Protein AF-A0A7C4K7H0-F1 (afdb_monomer)

Sequence (300 aa):
MILIIDGPEKAGKSTIIAHLRELSQEIGLKVEVRAWGPVYPDDRIYTPKLQQDVEKDNPRVLTIWDRSWASEYVYGNLLGRDRRLSTDPWLGEWLHGRVTPNKVMILTDPEMLRMRRDDTDLPVDPVDEYNLYAEYADRFGWLKVKTEIGSPRTDALTVLTNLEWTVEPVGPPNYCGPTKAPVVFVGDRRSERDLPPGAWLPFTSRLTTLLGRELGDDAMKCGWTNAHEIPPQQLRNRKCIVSCGKNARMWVDHYVIDRDGVHINIPHPAWLYRFKNEKTAAALATAKLELERVRGRYLS

Solvent-accessible surface area (backbone atoms only — not comparable to full-atom values): 16407 Å² total; per-residue (Å²): 79,59,37,41,39,36,55,47,80,76,38,48,61,72,59,24,50,53,37,35,42,51,59,40,41,76,75,67,30,48,72,45,79,45,80,54,69,100,72,68,93,57,77,56,63,51,39,68,51,49,51,57,62,57,67,52,92,43,92,48,34,40,38,37,31,41,45,53,62,65,48,44,20,46,53,16,56,73,68,71,44,92,44,78,36,30,81,32,55,65,56,37,40,67,49,52,45,32,68,42,78,35,37,35,31,38,42,45,57,38,69,60,32,55,72,66,59,59,96,84,56,77,99,57,60,45,58,64,45,42,50,47,46,51,51,52,25,65,66,71,69,34,47,75,45,76,54,64,97,89,40,50,61,59,52,20,49,53,52,63,73,68,48,80,83,73,84,62,98,69,44,57,62,40,27,30,30,37,90,81,29,47,37,34,41,29,32,40,66,86,71,92,59,70,54,46,89,43,45,73,48,48,59,37,32,58,42,37,38,52,55,40,56,77,49,46,67,60,42,65,56,23,22,30,26,22,58,79,59,45,68,42,77,80,54,43,90,36,58,28,37,38,18,31,21,72,66,15,33,54,49,39,71,74,61,27,70,52,99,85,44,46,75,45,77,36,75,28,40,63,59,43,69,68,46,91,46,72,71,30,51,55,51,44,54,54,40,50,55,53,49,52,52,47,38,74,72,62,74,109

Secondary structure (DSSP, 8-state):
-EEEEE--TTSSHHHHHHHHHHHHHHTT-EEEEEE--TT-S-GGGHHHHHHHHHS---TTEEEEEES-HHHHHHHHHHTT---TTTS-HHHHHHHTGGG-S-EEEEEE-HHHHHHH--TTS-SS-HHHHHHHHHHHHHHHT-EEEEE-TT-HHHHHHHHHHHS-----S--TTTEES-TT-SEEEEESS--SSSPPTT--STT-SHHHHHHHHHHGGGGGGSEEEETTTS-GGGGTT-SEEEEESHHHHHHHHHHT--TTSEEEEE--HHHHHH--SHHHHHHHHHHHHHHHHHIIIII-

Foldseek 3Di:
DEAEEEADDPLCRVVLLVLLCVVLVVVPADEAEAEDDLVPPALLVQQVVLVVVLPPPDLRYYYYYYDHLLSPLQCCCQVVNDYPCVVPVVVRCVLHVQQFPRYEYRAEDQVSVVVRDDPVDDPGRSVSRRVSSVVSCVLQVHHYQYDDPPQSNVSSVVSVVPGDSDPDPDGPQAKTADLQQLEEEEEADDDPPQADRSHRHALRHPQSVVVCVLLPSLSNSYMGHYLVRDQLDSQAPRQEYEYEADNSVVSCVPRHDDPRHHYHYAHHSCVLPVDDDPVSVVSVVVVSVVSVVCCVPRRD

pLDDT: mean 91.0, std 7.81, range [57.34, 98.0]

Structure (mmCIF, N/CA/C/O backbone):
data_AF-A0A7C4K7H0-F1
#
_entry.id   AF-A0A7C4K7H0-F1
#
loop_
_atom_site.group_PDB
_atom_site.id
_atom_site.type_symbol
_atom_site.label_atom_id
_atom_site.label_alt_id
_atom_site.label_comp_id
_atom_site.label_asym_id
_atom_site.label_entity_id
_atom_site.label_seq_id
_atom_site.pdbx_PDB_ins_code
_atom_site.Cartn_x
_atom_site.Cartn_y
_atom_site.Cartn_z
_atom_site.occupancy
_atom_site.B_iso_or_equiv
_atom_site.auth_seq_id
_atom_site.auth_comp_id
_atom_site.auth_asym_id
_atom_site.auth_atom_id
_atom_site.pdbx_PDB_model_num
ATOM 1 N N . MET A 1 1 ? 5.299 -3.607 14.772 1.00 89.19 1 MET A N 1
ATOM 2 C CA . MET A 1 1 ? 4.152 -3.757 13.844 1.00 89.19 1 MET A CA 1
ATOM 3 C C . MET A 1 1 ? 3.413 -2.430 13.724 1.00 89.19 1 MET A C 1
ATOM 5 O O . MET A 1 1 ? 3.288 -1.735 14.727 1.00 89.19 1 MET A O 1
ATOM 9 N N . ILE A 1 2 ? 2.926 -2.083 12.529 1.00 93.44 2 ILE A N 1
ATOM 10 C CA . ILE A 1 2 ? 2.095 -0.893 12.286 1.00 93.44 2 ILE A CA 1
ATOM 11 C C . ILE A 1 2 ? 0.705 -1.354 11.840 1.00 93.44 2 ILE A C 1
ATOM 13 O O . ILE A 1 2 ? 0.613 -2.172 10.927 1.00 93.44 2 ILE A O 1
ATOM 17 N N . LEU A 1 3 ? -0.343 -0.828 12.470 1.00 95.44 3 LEU A N 1
ATOM 18 C CA . LEU A 1 3 ? -1.749 -1.029 12.117 1.00 95.44 3 LEU A CA 1
ATOM 19 C C . LEU A 1 3 ? -2.369 0.331 11.798 1.00 95.44 3 LEU A C 1
ATOM 21 O O . LEU A 1 3 ? -2.303 1.240 12.624 1.00 95.44 3 LEU A O 1
ATOM 25 N N . ILE A 1 4 ? -2.976 0.471 10.624 1.00 96.06 4 ILE A N 1
ATOM 26 C CA . ILE A 1 4 ? -3.704 1.683 10.240 1.00 96.06 4 ILE A CA 1
ATOM 27 C C . ILE A 1 4 ? -5.199 1.446 10.426 1.00 96.06 4 ILE A C 1
ATOM 29 O O . ILE A 1 4 ? -5.725 0.450 9.934 1.00 96.06 4 ILE A O 1
ATOM 33 N N . ILE A 1 5 ? -5.874 2.355 11.127 1.00 96.62 5 ILE A N 1
ATOM 34 C CA . ILE A 1 5 ? -7.319 2.332 11.338 1.00 96.62 5 ILE A CA 1
ATOM 35 C C . ILE A 1 5 ? -7.897 3.657 10.853 1.00 96.62 5 ILE A C 1
ATOM 37 O O . ILE A 1 5 ? -7.545 4.730 11.347 1.00 96.62 5 ILE A O 1
ATOM 41 N N . ASP A 1 6 ? -8.811 3.573 9.895 1.00 96.06 6 ASP A N 1
ATOM 42 C CA . ASP A 1 6 ? -9.517 4.728 9.349 1.00 96.06 6 ASP A CA 1
ATOM 43 C C . ASP A 1 6 ? -11.024 4.455 9.249 1.00 96.06 6 ASP A C 1
ATOM 45 O O . ASP A 1 6 ? -11.488 3.357 9.568 1.00 96.06 6 ASP A O 1
ATOM 49 N N . GLY A 1 7 ? -11.804 5.473 8.893 1.00 95.44 7 GLY A N 1
ATOM 50 C CA . GLY A 1 7 ? -13.254 5.364 8.718 1.00 95.44 7 GLY A CA 1
ATOM 51 C C . GLY A 1 7 ? -14.013 6.626 9.126 1.00 95.44 7 GLY A C 1
ATOM 52 O O . GLY A 1 7 ? -13.390 7.580 9.612 1.00 95.44 7 GLY A O 1
ATOM 53 N N . PRO A 1 8 ? -15.353 6.623 9.012 1.00 94.50 8 PRO A N 1
ATOM 54 C CA . PRO A 1 8 ? -16.183 7.786 9.299 1.00 94.50 8 PRO A CA 1
ATOM 55 C C . PRO A 1 8 ? -16.002 8.357 10.712 1.00 94.50 8 PRO A C 1
ATOM 57 O O . PRO A 1 8 ? -15.639 7.656 11.673 1.00 94.50 8 PRO A O 1
ATOM 60 N N . GLU A 1 9 ? -16.247 9.652 10.865 1.00 91.38 9 GLU A N 1
ATOM 61 C CA . GLU A 1 9 ? -16.398 10.300 12.164 1.00 91.38 9 GLU A CA 1
ATOM 62 C C . GLU A 1 9 ? -17.511 9.612 12.975 1.00 91.38 9 GLU A C 1
ATOM 64 O O . GLU A 1 9 ? -18.510 9.163 12.429 1.00 91.38 9 GLU A O 1
ATOM 69 N N . LYS A 1 10 ? -17.311 9.437 14.289 1.00 91.06 10 LYS A N 1
ATOM 70 C CA . LYS A 1 10 ? -18.226 8.698 15.194 1.00 91.06 10 LYS A CA 1
ATOM 71 C C . LYS A 1 10 ? -18.475 7.212 14.859 1.00 91.06 10 LYS A C 1
ATOM 73 O O . LYS A 1 10 ? -19.305 6.573 15.514 1.00 91.06 10 LYS A O 1
ATOM 78 N N . ALA A 1 11 ? -17.670 6.603 13.984 1.00 91.50 11 ALA A N 1
ATOM 79 C CA . ALA A 1 11 ? -17.726 5.162 13.698 1.00 91.50 11 ALA A CA 1
ATOM 80 C C . ALA A 1 11 ? -17.257 4.242 14.855 1.00 91.50 11 ALA A C 1
ATOM 82 O O . ALA A 1 11 ? -17.123 3.037 14.693 1.00 91.50 11 ALA A O 1
ATOM 83 N N . GLY A 1 12 ? -16.949 4.783 16.041 1.00 90.69 12 GLY A N 1
ATOM 84 C CA . GLY A 1 12 ? -16.495 3.987 17.192 1.00 90.69 12 GLY A CA 1
ATOM 85 C C . GLY A 1 12 ? -15.010 3.591 17.174 1.00 90.69 12 GLY A C 1
ATOM 86 O O . GLY A 1 12 ? -14.587 2.805 18.021 1.00 90.69 12 GLY A O 1
ATOM 87 N N . LYS A 1 13 ? -14.198 4.167 16.271 1.00 92.75 13 LYS A N 1
ATOM 88 C CA . LYS A 1 13 ? -12.748 3.899 16.150 1.00 92.75 13 LYS A CA 1
ATOM 89 C C . LYS A 1 13 ? -12.014 3.951 17.491 1.00 92.75 13 LYS A C 1
ATOM 91 O O . LYS A 1 13 ? -11.334 2.997 17.850 1.00 92.75 13 LYS A O 1
ATOM 96 N N . SER A 1 14 ? -12.191 5.021 18.268 1.00 92.88 14 SER A N 1
ATOM 97 C CA . SER A 1 14 ? -11.497 5.193 19.552 1.00 92.88 14 SER A CA 1
ATOM 98 C C . SER A 1 14 ? -11.860 4.106 20.574 1.00 92.88 14 SER A C 1
ATOM 100 O O . SER A 1 14 ? -10.994 3.665 21.327 1.00 92.88 14 SER A O 1
ATOM 102 N N . THR A 1 15 ? -13.107 3.622 20.569 1.00 93.81 15 THR A N 1
ATOM 103 C CA . THR A 1 15 ? -13.554 2.511 21.424 1.00 93.81 15 THR A CA 1
ATOM 104 C C . THR A 1 15 ? -12.909 1.192 21.001 1.00 93.81 15 THR A C 1
ATOM 106 O O . THR A 1 15 ? -12.405 0.453 21.844 1.00 93.81 15 THR A O 1
ATOM 109 N N . ILE A 1 16 ? -12.851 0.917 19.695 1.00 94.38 16 ILE A N 1
ATOM 110 C CA . ILE A 1 16 ? -12.175 -0.273 19.159 1.00 94.38 16 ILE A CA 1
ATOM 111 C C . ILE A 1 16 ? -10.679 -0.225 19.473 1.00 94.38 16 ILE A C 1
ATOM 113 O O . ILE A 1 16 ? -10.121 -1.219 19.923 1.00 94.38 16 ILE A O 1
ATOM 117 N N . ILE A 1 17 ? -10.031 0.931 19.309 1.00 95.62 17 ILE A N 1
ATOM 118 C CA . ILE A 1 17 ? -8.613 1.129 19.641 1.00 95.62 17 ILE A CA 1
ATOM 119 C C . ILE A 1 17 ? -8.354 0.881 21.131 1.00 95.62 17 ILE A C 1
ATOM 121 O O . ILE A 1 17 ? -7.345 0.267 21.481 1.00 95.62 17 ILE A O 1
ATOM 125 N N . ALA A 1 18 ? -9.256 1.319 22.016 1.00 95.88 18 ALA A N 1
ATOM 126 C CA . ALA A 1 18 ? -9.135 1.066 23.448 1.00 95.88 18 ALA A CA 1
ATOM 127 C C . ALA A 1 18 ? -9.154 -0.439 23.764 1.00 95.88 18 ALA A C 1
ATOM 129 O O . ALA A 1 18 ? -8.258 -0.914 24.463 1.00 95.88 18 ALA A O 1
ATOM 130 N N . HIS A 1 19 ? -10.092 -1.195 23.185 1.00 96.00 19 HIS A N 1
ATOM 131 C CA . HIS A 1 19 ? -10.140 -2.650 23.357 1.00 96.00 19 HIS A CA 1
ATOM 132 C C . HIS A 1 19 ? -8.992 -3.380 22.658 1.00 96.00 19 HIS A C 1
ATOM 134 O O . HIS A 1 19 ? -8.455 -4.335 23.209 1.00 96.00 19 HIS A O 1
ATOM 140 N N . LEU A 1 20 ? -8.562 -2.924 21.478 1.00 95.56 20 LEU A N 1
ATOM 141 C CA . LEU A 1 20 ? -7.375 -3.452 20.804 1.00 95.56 20 LEU A CA 1
ATOM 142 C C . LEU A 1 20 ? -6.138 -3.304 21.680 1.00 95.56 20 LEU A C 1
ATOM 144 O O . LEU A 1 20 ? -5.330 -4.227 21.756 1.00 95.56 20 LEU A O 1
ATOM 148 N N . ARG A 1 21 ? -5.998 -2.162 22.358 1.00 96.25 21 ARG A N 1
ATOM 149 C CA . ARG A 1 21 ? -4.913 -1.926 23.307 1.00 96.25 21 ARG A CA 1
ATOM 150 C C . ARG A 1 21 ? -4.961 -2.910 24.471 1.00 96.25 21 ARG A C 1
ATOM 152 O O . ARG A 1 21 ? -3.929 -3.504 24.760 1.00 96.25 21 ARG A O 1
ATOM 159 N N . GLU A 1 22 ? -6.123 -3.098 25.092 1.00 96.12 22 GLU A N 1
ATOM 160 C CA . GLU A 1 22 ? -6.314 -4.065 26.185 1.00 96.12 22 GLU A CA 1
ATOM 161 C C . GLU A 1 22 ? -5.949 -5.488 25.736 1.00 96.12 22 GLU A C 1
ATOM 163 O O . GLU A 1 22 ? -5.039 -6.097 26.292 1.00 96.12 22 GLU A O 1
ATOM 168 N N . LEU A 1 23 ? -6.580 -5.975 24.663 1.00 95.56 23 LEU A N 1
ATOM 169 C CA . LEU A 1 23 ? -6.359 -7.320 24.120 1.00 95.56 23 LEU A CA 1
ATOM 170 C C . LEU A 1 23 ? -4.899 -7.552 23.701 1.00 95.56 23 LEU A C 1
ATOM 172 O O . LEU A 1 23 ? -4.342 -8.624 23.918 1.00 95.56 23 LEU A O 1
ATOM 176 N N . SER A 1 24 ? -4.249 -6.541 23.121 1.00 95.00 24 SER A N 1
ATOM 177 C CA . SER A 1 24 ? -2.836 -6.627 22.730 1.00 95.00 24 SER A CA 1
ATOM 178 C C . SER A 1 24 ? -1.904 -6.673 23.946 1.00 95.00 24 SER A C 1
ATOM 180 O O . SER A 1 24 ? -0.891 -7.371 23.927 1.00 95.00 24 SER A O 1
ATOM 182 N N . GLN A 1 25 ? -2.231 -5.946 25.015 1.00 95.00 25 GLN A N 1
ATOM 183 C CA . GLN A 1 25 ? -1.471 -5.978 26.266 1.00 95.00 25 GLN A CA 1
ATOM 184 C C . GLN A 1 25 ? -1.625 -7.318 26.993 1.00 95.00 25 GLN A C 1
ATOM 186 O O . GLN A 1 25 ? -0.640 -7.811 27.541 1.00 95.00 25 GLN A O 1
ATOM 191 N N . GLU A 1 26 ? -2.809 -7.941 26.939 1.00 94.94 26 GLU A N 1
ATOM 192 C CA . GLU A 1 26 ? -3.058 -9.292 27.472 1.00 94.94 26 GLU A CA 1
ATOM 193 C C . GLU A 1 26 ? -2.112 -10.339 26.843 1.00 94.94 26 GLU A C 1
ATOM 195 O O . GLU A 1 26 ? -1.651 -11.247 27.534 1.00 94.94 26 GLU A O 1
ATOM 200 N N . ILE A 1 27 ? -1.742 -10.177 25.565 1.00 92.44 27 ILE A N 1
ATOM 201 C CA . ILE A 1 27 ? -0.770 -11.043 24.864 1.00 92.44 27 ILE A CA 1
ATOM 202 C C . ILE A 1 27 ? 0.681 -10.524 24.920 1.00 92.44 27 ILE A C 1
ATOM 204 O O . ILE A 1 27 ? 1.556 -11.021 24.209 1.00 92.44 27 ILE A O 1
ATOM 208 N N . GLY A 1 28 ? 0.965 -9.535 25.773 1.00 93.06 28 GLY A N 1
ATOM 209 C CA . GLY A 1 28 ? 2.322 -9.058 26.057 1.00 93.06 28 GLY A CA 1
ATOM 210 C C . GLY A 1 28 ? 2.882 -8.021 25.078 1.00 93.06 28 GLY A C 1
ATOM 211 O O . GLY A 1 28 ? 4.104 -7.840 25.024 1.00 93.06 28 GLY A O 1
ATOM 212 N N . LEU A 1 29 ? 2.031 -7.335 24.310 1.00 93.56 29 LEU A N 1
ATOM 213 C CA . LEU A 1 29 ? 2.448 -6.245 23.424 1.00 93.56 29 LEU A CA 1
ATOM 214 C C . LEU A 1 29 ? 2.366 -4.884 24.119 1.00 93.56 29 LEU A C 1
ATOM 216 O O . LEU A 1 29 ? 1.417 -4.566 24.836 1.00 93.56 29 LEU A O 1
ATOM 220 N N . LYS A 1 30 ? 3.337 -4.021 23.824 1.00 94.44 30 LYS A N 1
ATOM 221 C CA . LYS A 1 30 ? 3.236 -2.583 24.068 1.00 94.44 30 LYS A CA 1
ATOM 222 C C . LYS A 1 30 ? 2.456 -1.955 22.915 1.00 94.44 30 LYS A C 1
ATOM 224 O O . LYS A 1 30 ? 2.813 -2.150 21.755 1.00 94.44 30 LYS A O 1
ATOM 229 N N . VAL A 1 31 ? 1.437 -1.161 23.227 1.00 95.00 31 VAL A N 1
ATOM 230 C CA . VAL A 1 31 ? 0.643 -0.451 22.216 1.00 95.00 31 VAL A CA 1
ATOM 231 C C . VAL A 1 31 ? 0.916 1.041 22.279 1.00 95.00 31 VAL A C 1
ATOM 233 O O . VAL A 1 31 ? 0.859 1.649 23.347 1.00 95.00 31 VAL A O 1
ATOM 236 N N . GLU A 1 32 ? 1.196 1.631 21.124 1.00 95.44 32 GLU A N 1
ATOM 237 C CA . GLU A 1 32 ? 1.363 3.069 20.946 1.00 95.44 32 GLU A CA 1
ATOM 238 C C . GLU A 1 32 ? 0.329 3.566 19.941 1.00 95.44 32 GLU A C 1
ATOM 240 O O . GLU A 1 32 ? 0.162 2.967 18.884 1.00 95.44 32 GLU A O 1
ATOM 245 N N . VAL A 1 33 ? -0.370 4.655 20.258 1.00 94.44 33 VAL A N 1
ATOM 246 C CA . VAL A 1 33 ? -1.406 5.214 19.381 1.00 94.44 33 VAL A CA 1
ATOM 247 C C . VAL A 1 33 ? -0.928 6.552 18.828 1.00 94.44 33 VAL A C 1
ATOM 249 O O . VAL A 1 33 ? -0.523 7.441 19.580 1.00 94.44 33 VAL A O 1
ATOM 252 N N . ARG A 1 34 ? -0.967 6.692 17.504 1.00 91.25 34 ARG A N 1
ATOM 253 C CA . ARG A 1 34 ? -0.791 7.948 16.774 1.00 91.25 34 ARG A CA 1
ATOM 254 C C . ARG A 1 34 ? -2.177 8.443 16.385 1.00 91.25 34 ARG A C 1
ATOM 256 O O . ARG A 1 34 ? -2.843 7.782 15.603 1.00 91.25 34 ARG A O 1
ATOM 263 N N . ALA A 1 35 ? -2.601 9.577 16.928 1.00 85.12 35 ALA A N 1
ATOM 264 C CA . ALA A 1 35 ? -3.856 10.213 16.542 1.00 85.12 35 ALA A CA 1
ATOM 265 C C . ALA A 1 35 ? -3.559 11.434 15.672 1.00 85.12 35 ALA A C 1
ATOM 267 O O . ALA A 1 35 ? -2.794 12.313 16.079 1.00 85.12 35 ALA A O 1
ATOM 268 N N . TRP A 1 36 ? -4.166 11.490 14.489 1.00 76.75 36 TRP A N 1
ATOM 269 C CA . TRP A 1 36 ? -4.039 12.619 13.572 1.00 76.75 36 TRP A CA 1
ATOM 270 C C . TRP A 1 36 ? -5.368 13.356 13.444 1.00 76.75 36 TRP A C 1
ATOM 272 O O . TRP A 1 36 ? -6.417 12.745 13.287 1.00 76.75 36 TRP A O 1
ATOM 282 N N . GLY A 1 37 ? -5.347 14.688 13.503 1.00 66.31 37 GLY A N 1
ATOM 283 C CA . GLY A 1 37 ? -6.544 15.488 13.237 1.00 66.31 37 GLY A CA 1
ATOM 284 C C . GLY A 1 37 ? -6.890 15.516 11.739 1.00 66.31 37 GLY A C 1
ATOM 285 O O . GLY A 1 37 ? -5.984 15.450 10.908 1.00 66.31 37 GLY A O 1
ATOM 286 N N . PRO A 1 38 ? -8.168 15.719 11.363 1.00 57.56 38 PRO A N 1
ATOM 287 C CA . PRO A 1 38 ? -8.606 15.740 9.961 1.00 57.56 38 PRO A CA 1
ATOM 288 C C . PRO A 1 38 ? -8.183 17.019 9.215 1.00 57.56 38 PRO A C 1
ATOM 290 O O . PRO A 1 38 ? -8.479 17.187 8.035 1.00 57.56 38 PRO A O 1
ATOM 293 N N . VAL A 1 39 ? -7.548 17.970 9.909 1.00 57.84 39 VAL A N 1
ATOM 294 C CA . VAL A 1 39 ? -7.218 19.312 9.401 1.00 57.84 39 VAL A CA 1
ATOM 295 C C . VAL A 1 39 ? -5.717 19.476 9.151 1.00 57.84 39 VAL A C 1
ATOM 297 O O . VAL A 1 39 ? -5.295 20.524 8.671 1.00 57.84 39 VAL A O 1
ATOM 300 N N . TYR A 1 40 ? -4.888 18.454 9.393 1.00 59.38 40 TYR A N 1
ATOM 301 C CA . TYR A 1 40 ? -3.435 18.619 9.265 1.00 59.38 40 TYR A CA 1
ATOM 302 C C . TYR A 1 40 ? -3.042 19.034 7.835 1.00 59.38 40 TYR A C 1
ATOM 304 O O . TYR A 1 40 ? -3.582 18.461 6.895 1.00 59.38 40 TYR A O 1
ATOM 312 N N . PRO A 1 41 ? -2.204 20.065 7.634 1.00 57.34 41 PRO A N 1
ATOM 313 C CA . PRO A 1 41 ? -2.140 20.765 6.348 1.00 57.34 41 PRO A CA 1
ATOM 314 C C . PRO A 1 41 ? -1.355 20.057 5.230 1.00 57.34 41 PRO A C 1
ATOM 316 O O . PRO A 1 41 ? -1.376 20.554 4.108 1.00 57.34 41 PRO A O 1
ATOM 319 N N . ASP A 1 42 ? -0.663 18.942 5.493 1.00 74.06 42 ASP A N 1
ATOM 320 C CA . ASP A 1 42 ? 0.267 18.348 4.522 1.00 74.06 42 ASP A CA 1
ATOM 321 C C . ASP A 1 42 ? 0.528 16.855 4.785 1.00 74.06 42 ASP A C 1
ATOM 323 O O . ASP A 1 42 ? 0.940 16.478 5.884 1.00 74.06 42 ASP A O 1
ATOM 327 N N . ASP A 1 43 ? 0.383 16.022 3.754 1.00 81.19 43 ASP A N 1
ATOM 328 C CA . ASP A 1 43 ? 0.603 14.575 3.815 1.00 81.19 43 ASP A CA 1
ATOM 329 C C . ASP A 1 43 ? 2.078 14.194 4.057 1.00 81.19 43 ASP A C 1
ATOM 331 O O . ASP A 1 43 ? 2.415 13.099 4.519 1.00 81.19 43 ASP A O 1
ATOM 335 N N . ARG A 1 44 ? 3.000 15.142 3.844 1.00 84.25 44 ARG A N 1
ATOM 336 C CA . ARG A 1 44 ? 4.439 14.970 4.107 1.00 84.25 44 ARG A CA 1
ATOM 337 C C . ARG A 1 44 ? 4.760 14.649 5.566 1.00 84.25 44 ARG A C 1
ATOM 339 O O . ARG A 1 44 ? 5.819 14.078 5.827 1.00 84.25 44 ARG A O 1
ATOM 346 N N . ILE A 1 45 ? 3.870 14.959 6.510 1.00 86.56 45 ILE A N 1
ATOM 347 C CA . ILE A 1 45 ? 4.055 14.632 7.934 1.00 86.56 45 ILE A CA 1
ATOM 348 C C . ILE A 1 45 ? 4.085 13.123 8.196 1.00 86.56 45 ILE A C 1
ATOM 350 O O . ILE A 1 45 ? 4.683 12.682 9.181 1.00 86.56 45 ILE A O 1
ATOM 354 N N . TYR A 1 46 ? 3.450 12.326 7.329 1.00 90.06 46 TYR A N 1
ATOM 355 C CA . TYR A 1 46 ? 3.324 10.889 7.534 1.00 90.06 46 TYR A CA 1
ATOM 356 C C . TYR A 1 46 ? 4.670 10.191 7.408 1.00 90.06 46 TYR A C 1
ATOM 358 O O . TYR A 1 46 ? 4.974 9.292 8.185 1.00 90.06 46 TYR A O 1
ATOM 366 N N . THR A 1 47 ? 5.515 10.638 6.478 1.00 91.69 47 THR A N 1
ATOM 367 C CA . THR A 1 47 ? 6.775 9.952 6.164 1.00 91.69 47 THR A CA 1
ATOM 368 C C . THR A 1 47 ? 7.758 9.924 7.336 1.00 91.69 47 THR A C 1
ATOM 370 O O . THR A 1 47 ? 8.136 8.821 7.726 1.00 91.69 47 THR A O 1
ATOM 373 N N . PRO A 1 48 ? 8.122 11.055 7.976 1.00 91.88 48 PRO A N 1
ATOM 374 C CA . PRO A 1 48 ? 9.026 11.023 9.127 1.00 91.88 48 PRO A CA 1
ATOM 375 C C . PRO A 1 48 ? 8.496 10.169 10.283 1.00 91.88 48 PRO A C 1
ATOM 377 O O . PRO A 1 48 ? 9.262 9.555 11.019 1.00 91.88 48 PRO A O 1
ATOM 380 N N . LYS A 1 49 ? 7.173 10.120 10.457 1.00 92.31 49 LYS A N 1
ATOM 381 C CA . LYS A 1 49 ? 6.531 9.365 11.536 1.00 92.31 49 LYS A CA 1
ATOM 382 C C . LYS A 1 49 ? 6.478 7.873 11.243 1.00 92.31 49 LYS A C 1
ATOM 384 O O . LYS A 1 49 ? 6.776 7.083 12.130 1.00 92.31 49 LYS A O 1
ATOM 389 N N . LEU A 1 50 ? 6.184 7.495 10.002 1.00 92.69 50 LEU A N 1
ATOM 390 C CA . LEU A 1 50 ? 6.274 6.110 9.552 1.00 92.69 50 LEU A CA 1
ATOM 391 C C . LEU A 1 50 ? 7.710 5.594 9.625 1.00 92.69 50 LEU A C 1
ATOM 393 O O . LEU A 1 50 ? 7.907 4.479 10.086 1.00 92.69 50 LEU A O 1
ATOM 397 N N . GLN A 1 51 ? 8.703 6.403 9.246 1.00 93.38 51 GLN A N 1
ATOM 398 C CA . GLN A 1 51 ? 10.119 6.057 9.411 1.00 93.38 51 GLN A CA 1
ATOM 399 C C . GLN A 1 51 ? 10.450 5.776 10.878 1.00 93.38 51 GLN A C 1
ATOM 401 O O . GLN A 1 51 ? 10.929 4.691 11.188 1.00 93.38 51 GLN A O 1
ATOM 406 N N . GLN A 1 52 ? 10.077 6.685 11.788 1.00 93.06 52 GLN A N 1
ATOM 407 C CA . GLN A 1 52 ? 10.248 6.480 13.231 1.00 93.06 52 GLN A CA 1
ATOM 408 C C . GLN A 1 52 ? 9.564 5.203 13.726 1.00 93.06 52 GLN A C 1
ATOM 410 O O . GLN A 1 52 ? 10.111 4.506 14.570 1.00 93.06 52 GLN A O 1
ATOM 415 N N . ASP A 1 53 ? 8.356 4.907 13.246 1.00 92.62 53 ASP A N 1
ATOM 416 C CA . ASP A 1 53 ? 7.597 3.738 13.687 1.00 92.62 53 ASP A CA 1
ATOM 417 C C . ASP A 1 53 ? 8.128 2.422 13.086 1.00 92.62 53 ASP A C 1
ATOM 419 O O . ASP A 1 53 ? 8.013 1.381 13.731 1.00 92.62 53 ASP A O 1
ATOM 423 N N . VAL A 1 54 ? 8.740 2.466 11.898 1.00 90.88 54 VAL A N 1
ATOM 424 C CA . VAL A 1 54 ? 9.424 1.332 11.253 1.00 90.88 54 VAL A CA 1
ATOM 425 C C . VAL A 1 54 ? 10.787 1.052 11.883 1.00 90.88 54 VAL A C 1
ATOM 427 O O . VAL A 1 54 ? 11.140 -0.107 12.065 1.00 90.88 54 VAL A O 1
ATOM 430 N N . GLU A 1 55 ? 11.531 2.089 12.263 1.00 88.81 55 GLU A N 1
ATOM 431 C CA . GLU A 1 55 ? 12.848 1.977 12.910 1.00 88.81 55 GLU A CA 1
ATOM 432 C C . GLU A 1 55 ? 12.779 1.459 14.353 1.00 88.81 55 GLU A C 1
ATOM 434 O O . GLU A 1 55 ? 13.809 1.129 14.944 1.00 88.81 55 GLU A O 1
ATOM 439 N N . LYS A 1 56 ? 11.579 1.361 14.940 1.00 84.69 56 LYS A N 1
ATOM 440 C CA . LYS A 1 56 ? 11.380 0.704 16.236 1.00 84.69 56 LYS A CA 1
ATOM 441 C C . LYS A 1 56 ? 11.690 -0.784 16.096 1.00 84.69 56 LYS A C 1
ATOM 443 O O . LYS A 1 56 ? 10.807 -1.586 15.797 1.00 84.69 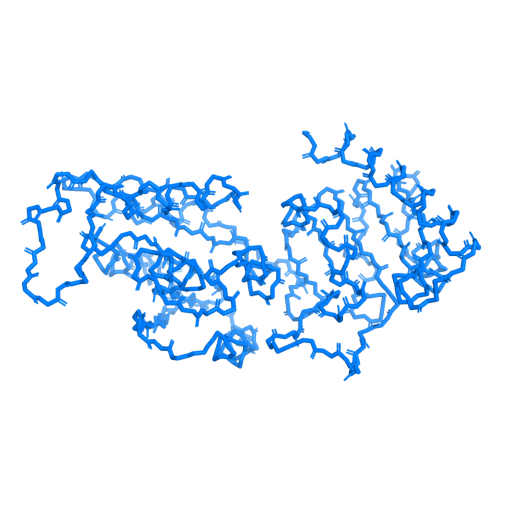56 LYS A O 1
ATOM 448 N N . ASP A 1 57 ? 12.935 -1.145 16.379 1.00 66.69 57 ASP A N 1
ATOM 449 C CA . ASP A 1 57 ? 13.428 -2.521 16.449 1.00 66.69 57 ASP A CA 1
ATOM 450 C C . ASP A 1 57 ? 12.868 -3.246 17.687 1.00 66.69 57 ASP A C 1
ATOM 452 O O . ASP A 1 57 ? 13.559 -3.536 18.663 1.00 66.69 57 ASP A O 1
ATOM 456 N N . ASN A 1 58 ? 11.548 -3.440 17.716 1.00 78.94 58 ASN A N 1
ATOM 457 C CA . ASN A 1 58 ? 10.880 -4.166 18.781 1.00 78.94 58 ASN A CA 1
ATOM 458 C C . ASN A 1 58 ? 9.651 -4.926 18.253 1.00 78.94 58 ASN A C 1
ATOM 460 O O . ASN A 1 58 ? 8.591 -4.323 18.031 1.00 78.94 58 ASN A O 1
ATOM 464 N N . PRO A 1 59 ? 9.736 -6.264 18.121 1.00 78.56 59 PRO A N 1
ATOM 465 C CA . PRO A 1 59 ? 8.626 -7.082 17.636 1.00 78.56 59 PRO A CA 1
ATOM 466 C C . PRO A 1 59 ? 7.422 -7.090 18.592 1.00 78.56 59 PRO A C 1
ATOM 468 O O . PRO A 1 59 ? 6.334 -7.495 18.193 1.00 78.56 59 PRO A O 1
ATOM 471 N N . ARG A 1 60 ? 7.580 -6.612 19.835 1.00 87.19 60 ARG A N 1
ATOM 472 C CA . ARG A 1 60 ? 6.504 -6.503 20.831 1.00 87.19 60 ARG A CA 1
ATOM 473 C C . ARG A 1 60 ? 5.824 -5.135 20.863 1.00 87.19 60 ARG A C 1
ATOM 475 O O . ARG A 1 60 ? 5.081 -4.863 21.802 1.00 87.19 60 ARG A O 1
ATOM 482 N N . VAL A 1 61 ? 6.068 -4.262 19.884 1.00 92.25 61 VAL A N 1
ATOM 483 C CA . VAL A 1 61 ? 5.379 -2.966 19.779 1.00 92.25 61 VAL A CA 1
ATOM 484 C C . VAL A 1 61 ? 4.363 -2.988 18.639 1.00 92.25 61 VAL A C 1
ATOM 486 O O . VAL A 1 61 ? 4.719 -3.188 17.47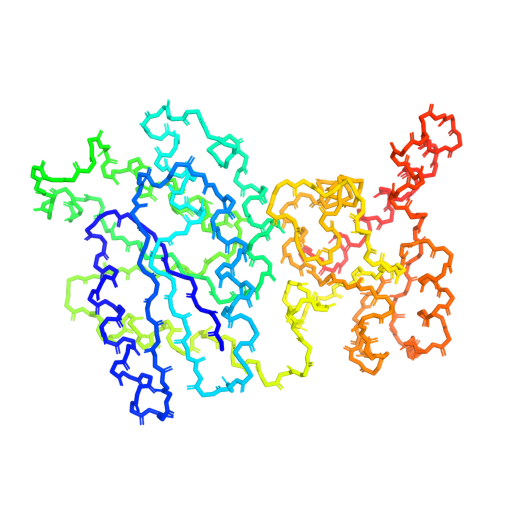4 1.00 92.25 61 VAL A O 1
ATOM 489 N N . LEU A 1 62 ? 3.101 -2.721 18.969 1.00 93.62 62 LEU A N 1
ATOM 490 C CA . LEU A 1 62 ? 2.030 -2.426 18.021 1.00 93.62 62 LEU A CA 1
ATOM 491 C C . LEU A 1 62 ? 1.804 -0.911 17.985 1.00 93.62 62 LEU A C 1
ATOM 493 O O . LEU A 1 62 ? 1.349 -0.324 18.965 1.00 93.62 62 LEU A O 1
ATOM 497 N N . THR A 1 63 ? 2.120 -0.271 16.860 1.00 95.31 63 THR A N 1
ATOM 498 C CA . THR A 1 63 ? 1.799 1.143 16.641 1.00 95.31 63 THR A CA 1
ATOM 499 C C . THR A 1 63 ? 0.504 1.248 15.843 1.00 95.31 63 THR A C 1
ATOM 501 O O . THR A 1 63 ? 0.460 0.822 14.691 1.00 95.31 63 THR A O 1
ATOM 504 N N . ILE A 1 64 ? -0.541 1.807 16.447 1.00 95.94 64 ILE A N 1
ATOM 505 C CA . ILE A 1 64 ? -1.848 2.024 15.824 1.00 95.94 64 ILE A CA 1
ATOM 506 C C . ILE A 1 64 ? -1.929 3.467 15.340 1.00 95.94 64 ILE A C 1
ATOM 508 O O . ILE A 1 64 ? -1.698 4.393 16.114 1.00 95.94 64 ILE A O 1
ATOM 512 N N . TRP A 1 65 ? -2.272 3.660 14.076 1.00 94.56 65 TRP A N 1
ATOM 513 C CA . TRP A 1 65 ? -2.558 4.965 13.496 1.00 94.56 65 TRP A CA 1
ATOM 514 C C . TRP A 1 65 ? -4.072 5.155 13.420 1.00 94.56 65 TRP A C 1
ATOM 516 O O . TRP A 1 65 ? -4.737 4.434 12.684 1.00 94.56 65 TRP A O 1
ATOM 526 N N . ASP A 1 66 ? -4.599 6.099 14.198 1.00 92.62 66 ASP A N 1
ATOM 527 C CA . ASP A 1 66 ? -5.987 6.562 14.144 1.00 92.62 66 ASP A CA 1
ATOM 528 C C . ASP A 1 66 ? -6.068 7.762 13.199 1.00 92.62 66 ASP A C 1
ATOM 530 O O . ASP A 1 66 ? -5.533 8.836 13.509 1.00 92.62 66 ASP A O 1
ATOM 534 N N . ARG A 1 67 ? -6.742 7.550 12.061 1.00 88.44 67 ARG A N 1
ATOM 535 C CA . ARG A 1 67 ? -6.795 8.440 10.889 1.00 88.44 67 ARG A CA 1
ATOM 536 C C . ARG A 1 67 ? -5.462 8.497 10.128 1.00 88.44 67 ARG A C 1
ATOM 538 O O . ARG A 1 67 ? -4.370 8.527 10.700 1.00 88.44 67 ARG A O 1
ATOM 545 N N . SER A 1 68 ? -5.553 8.495 8.802 1.00 91.56 68 SER A N 1
ATOM 546 C CA . SER A 1 68 ? -4.410 8.348 7.894 1.00 91.56 68 SER A CA 1
ATOM 547 C C . SER A 1 68 ? -4.595 9.144 6.595 1.00 91.56 68 SER A C 1
ATOM 549 O O . SER A 1 68 ? -5.469 10.003 6.491 1.00 91.56 68 SER A O 1
ATOM 551 N N . TRP A 1 69 ? -3.791 8.842 5.575 1.00 92.56 69 TRP A N 1
ATOM 552 C CA . TRP A 1 69 ? -3.957 9.402 4.233 1.00 92.56 69 TRP A CA 1
ATOM 553 C C . TRP A 1 69 ? -5.311 9.047 3.586 1.00 92.56 69 TRP A C 1
ATOM 555 O O . TRP A 1 69 ? -5.760 9.773 2.701 1.00 92.56 69 TRP A O 1
ATOM 565 N N . ALA A 1 70 ? -5.992 7.978 4.024 1.00 94.25 70 ALA A N 1
ATOM 566 C CA . ALA A 1 70 ? -7.346 7.665 3.560 1.00 94.25 70 ALA A CA 1
ATOM 567 C C . ALA A 1 70 ? -8.347 8.755 3.989 1.00 94.25 70 ALA A C 1
ATOM 569 O O . ALA A 1 70 ? -9.089 9.273 3.154 1.00 94.25 70 ALA A O 1
ATOM 570 N N . SER A 1 71 ? -8.293 9.186 5.256 1.00 93.06 71 SER A N 1
ATOM 571 C CA . SER A 1 71 ? -9.034 10.357 5.747 1.00 93.06 71 SER A CA 1
ATOM 572 C C . SER A 1 71 ? -8.767 11.620 4.912 1.00 93.06 71 SER A C 1
ATOM 574 O O . SER A 1 71 ? -9.694 12.383 4.639 1.00 93.06 71 SER A O 1
ATOM 576 N N . GLU A 1 72 ? -7.525 11.868 4.479 1.00 91.00 72 GLU A N 1
ATOM 577 C CA . GLU A 1 72 ? -7.228 13.042 3.644 1.00 91.00 72 GLU A CA 1
ATOM 578 C C . GLU A 1 72 ? -7.907 12.993 2.279 1.00 91.00 72 GLU A C 1
ATOM 580 O O . GLU A 1 72 ? -8.364 14.030 1.794 1.00 91.00 72 GLU A O 1
ATOM 585 N N . TYR A 1 73 ? -7.995 11.807 1.678 1.00 93.00 73 TYR A N 1
ATOM 586 C CA . TYR A 1 73 ? -8.752 11.624 0.449 1.00 93.00 73 TYR A CA 1
ATOM 587 C C . TYR A 1 73 ? -10.241 11.903 0.667 1.00 93.00 73 TYR A C 1
ATOM 589 O O . TYR A 1 73 ? -10.819 12.743 -0.029 1.00 93.00 73 TYR A O 1
ATOM 597 N N . VAL A 1 74 ? -10.846 11.244 1.660 1.00 94.56 74 VAL A N 1
ATOM 598 C CA . VAL A 1 74 ? -12.293 11.307 1.900 1.00 94.56 74 VAL A CA 1
ATOM 599 C C . VAL A 1 74 ? -12.728 12.720 2.276 1.00 94.56 74 VAL A C 1
ATOM 601 O O . VAL A 1 74 ? -13.527 13.333 1.568 1.00 94.56 74 VAL A O 1
ATOM 604 N N . TYR A 1 75 ? -12.157 13.300 3.333 1.00 92.31 75 TYR A N 1
ATOM 605 C CA . TYR A 1 75 ? -12.530 14.655 3.748 1.00 92.3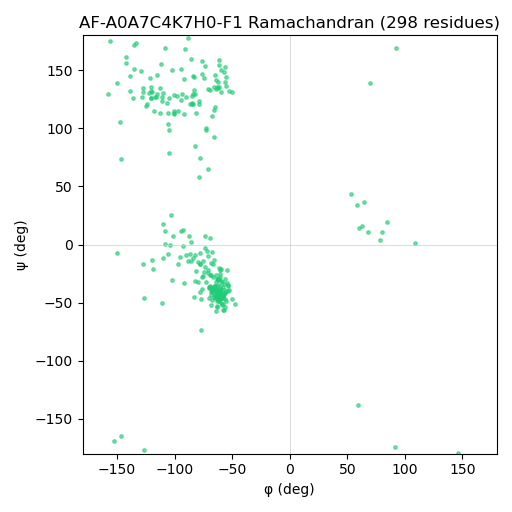1 75 TYR A CA 1
ATOM 606 C C . TYR A 1 75 ? -12.026 15.722 2.781 1.00 92.31 75 TYR A C 1
ATOM 608 O O . TYR A 1 75 ? -12.599 16.807 2.713 1.00 92.31 75 TYR A O 1
ATOM 616 N N . GLY A 1 76 ? -10.959 15.439 2.035 1.00 91.31 76 GLY A N 1
ATOM 617 C CA . GLY A 1 76 ? -10.506 16.304 0.960 1.00 91.31 76 GLY A CA 1
ATOM 618 C C . GLY A 1 76 ? -11.567 16.476 -0.125 1.00 91.31 76 GLY A C 1
ATOM 619 O O . GLY A 1 76 ? -11.856 17.607 -0.507 1.00 91.31 76 GLY A O 1
ATOM 620 N N . ASN A 1 77 ? -12.191 15.374 -0.552 1.00 92.88 77 ASN A N 1
ATOM 621 C CA . ASN A 1 77 ? -13.288 15.395 -1.521 1.00 92.88 77 ASN A CA 1
ATOM 622 C C . ASN A 1 77 ? -14.554 16.028 -0.939 1.00 92.88 77 ASN A C 1
ATOM 624 O O . ASN A 1 77 ? -15.083 16.972 -1.521 1.00 92.88 77 ASN A O 1
ATOM 628 N N . LEU A 1 78 ? -15.008 15.566 0.230 1.00 94.19 78 LEU A N 1
ATOM 629 C CA . LEU A 1 78 ? -16.282 16.010 0.813 1.00 94.19 78 LEU A CA 1
ATOM 630 C C . LEU A 1 78 ? -16.301 17.494 1.186 1.00 94.19 78 LEU A C 1
ATOM 632 O O . LEU A 1 78 ? -17.343 18.136 1.121 1.00 94.19 78 LEU A O 1
ATOM 636 N N . LEU A 1 79 ? -15.153 18.047 1.582 1.00 92.50 79 LEU A N 1
ATOM 637 C CA . LEU A 1 79 ? -15.038 19.446 1.999 1.00 92.50 79 LEU A CA 1
ATOM 638 C C . LEU A 1 79 ? -14.442 20.344 0.908 1.00 92.50 79 LEU A C 1
ATOM 640 O O . LEU A 1 79 ? -14.112 21.494 1.195 1.00 92.50 79 LEU A O 1
ATOM 644 N N . GLY A 1 80 ? -14.245 19.827 -0.311 1.00 90.25 80 GLY A N 1
ATOM 645 C CA . GLY A 1 80 ? -13.669 20.584 -1.427 1.00 90.25 80 GLY A CA 1
ATOM 646 C C . GLY A 1 80 ? -12.274 21.146 -1.131 1.00 90.25 80 GLY A C 1
ATOM 647 O O . GLY A 1 80 ? -11.942 22.251 -1.558 1.00 90.25 80 GLY A O 1
ATOM 648 N N . ARG A 1 81 ? -11.459 20.425 -0.353 1.00 87.62 81 ARG A N 1
ATOM 649 C CA . ARG A 1 81 ? -10.106 20.865 0.005 1.00 87.62 81 ARG A CA 1
ATOM 650 C C . ARG A 1 81 ? -9.131 20.459 -1.094 1.00 87.62 81 ARG A C 1
ATOM 652 O O . ARG A 1 81 ? -8.950 19.271 -1.369 1.00 87.62 81 ARG A O 1
ATOM 659 N N . ASP A 1 82 ? -8.446 21.448 -1.654 1.00 86.44 82 ASP A N 1
ATOM 660 C CA . ASP A 1 82 ? -7.367 21.225 -2.613 1.00 86.44 82 ASP A CA 1
ATOM 661 C C . ASP A 1 82 ? -6.124 20.686 -1.891 1.00 86.44 82 ASP A C 1
ATOM 663 O O . ASP A 1 82 ? -5.380 21.416 -1.230 1.00 86.44 82 ASP A O 1
ATOM 667 N N . ARG A 1 83 ? -5.949 19.364 -1.941 1.00 84.50 83 ARG A N 1
ATOM 668 C CA . ARG A 1 83 ? -4.825 18.646 -1.346 1.00 84.50 83 ARG A CA 1
ATOM 669 C C . ARG A 1 83 ? -4.301 17.625 -2.340 1.00 84.50 83 ARG A C 1
ATOM 671 O O . ARG A 1 83 ? -5.038 17.050 -3.138 1.00 84.50 83 ARG A O 1
ATOM 678 N N . ARG A 1 84 ? -3.007 17.324 -2.243 1.00 88.12 84 ARG A N 1
ATOM 679 C CA . ARG A 1 84 ? -2.366 16.356 -3.139 1.00 88.12 84 ARG A CA 1
ATOM 680 C C . ARG A 1 84 ? -3.037 14.980 -3.089 1.00 88.12 84 ARG A C 1
ATOM 682 O O . ARG A 1 84 ? -3.238 14.373 -4.131 1.00 88.12 84 ARG A O 1
ATOM 689 N N . LEU A 1 85 ? -3.387 14.504 -1.894 1.00 89.69 85 LEU A N 1
ATOM 690 C CA . LEU A 1 85 ? -4.015 13.193 -1.722 1.00 89.69 85 LEU A CA 1
ATOM 691 C C . LEU A 1 85 ? -5.540 13.212 -1.898 1.00 89.69 85 LEU A C 1
ATOM 693 O O . LEU A 1 85 ? -6.122 12.149 -2.092 1.00 89.69 85 LEU A O 1
ATOM 697 N N . SER A 1 86 ? -6.188 14.388 -1.901 1.00 89.00 86 SER A N 1
ATOM 698 C CA . SER A 1 86 ? -7.631 14.479 -2.180 1.00 89.00 86 SER A CA 1
ATOM 699 C C . SER A 1 86 ? -7.952 14.171 -3.636 1.00 89.00 86 SER A C 1
ATOM 701 O O . SER A 1 86 ? -8.926 13.488 -3.931 1.00 89.00 86 SER A O 1
ATOM 703 N N . THR A 1 87 ? -7.084 14.585 -4.551 1.00 90.12 87 THR A N 1
ATOM 704 C CA . THR A 1 87 ? -7.246 14.323 -5.988 1.00 90.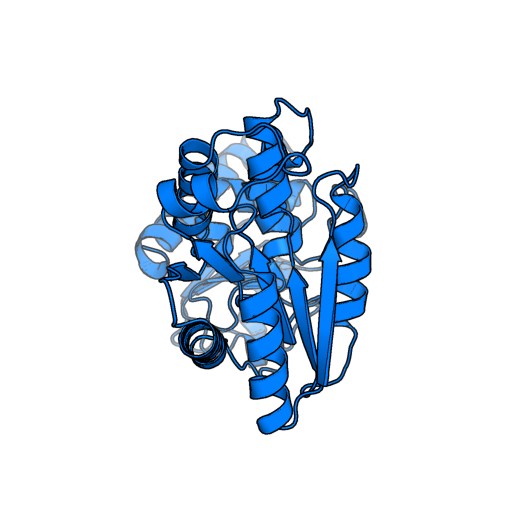12 87 THR A CA 1
ATOM 705 C C . THR A 1 87 ? -6.638 12.993 -6.436 1.00 90.12 87 THR A C 1
ATOM 707 O O . THR A 1 87 ? -6.927 12.519 -7.533 1.00 90.12 87 THR A O 1
ATOM 710 N N . ASP A 1 88 ? -5.798 12.375 -5.602 1.00 93.31 88 ASP A N 1
ATOM 711 C CA . ASP A 1 88 ? -4.984 11.228 -5.993 1.00 93.31 88 ASP A CA 1
ATOM 712 C C . ASP A 1 88 ? -4.773 10.226 -4.838 1.00 93.31 88 ASP A C 1
ATOM 714 O O . ASP A 1 88 ? -3.676 10.121 -4.275 1.00 93.31 88 ASP A O 1
ATOM 718 N N . PRO A 1 89 ? -5.810 9.444 -4.481 1.00 94.31 89 PRO A N 1
ATOM 719 C CA . PRO A 1 89 ? -5.753 8.504 -3.358 1.00 94.31 89 PRO A CA 1
ATOM 720 C C . PRO A 1 89 ? -4.706 7.402 -3.544 1.00 94.31 89 PRO A C 1
ATOM 722 O O . PRO A 1 89 ? -4.113 6.929 -2.573 1.00 94.31 89 PRO A O 1
ATOM 725 N N . TRP A 1 90 ? -4.445 7.016 -4.798 1.00 96.88 90 TRP A N 1
ATOM 726 C CA . TRP A 1 90 ? -3.429 6.019 -5.133 1.00 96.88 90 TRP A CA 1
ATOM 727 C C . TRP A 1 90 ? -2.042 6.473 -4.681 1.00 96.88 90 TRP A C 1
ATOM 729 O O . TRP A 1 90 ? -1.241 5.650 -4.244 1.00 96.88 90 TRP A O 1
ATOM 739 N N . LEU A 1 91 ? -1.743 7.778 -4.755 1.00 95.00 91 LEU A N 1
ATOM 740 C CA . LEU A 1 91 ? -0.447 8.298 -4.329 1.00 95.00 91 LEU A CA 1
ATOM 741 C C . LEU A 1 91 ? -0.231 8.115 -2.823 1.00 95.00 91 LEU A C 1
ATOM 743 O O . LEU A 1 91 ? 0.881 7.780 -2.420 1.00 95.00 91 LEU A O 1
ATOM 747 N N . GLY A 1 92 ? -1.280 8.276 -2.012 1.00 94.69 92 GLY A N 1
ATOM 748 C CA . GLY A 1 92 ? -1.218 8.044 -0.566 1.00 94.69 92 GLY A CA 1
ATOM 749 C C . GLY A 1 92 ? -0.867 6.591 -0.243 1.00 94.69 92 GLY A C 1
ATOM 750 O O . GLY A 1 92 ? 0.088 6.320 0.485 1.00 94.69 92 GLY A O 1
ATOM 751 N N . GLU A 1 93 ? -1.552 5.641 -0.879 1.00 96.56 93 GLU A N 1
ATOM 752 C CA . GLU A 1 93 ? -1.236 4.212 -0.747 1.00 96.56 93 GLU A CA 1
ATOM 753 C C . GLU A 1 93 ? 0.169 3.876 -1.254 1.00 96.56 93 GLU A C 1
ATOM 755 O O . GLU A 1 93 ? 0.917 3.130 -0.618 1.00 96.56 93 GLU A O 1
ATOM 760 N N . TRP A 1 94 ? 0.572 4.475 -2.374 1.00 96.62 94 TRP A N 1
ATOM 761 C CA . TRP A 1 94 ? 1.884 4.245 -2.963 1.00 96.62 94 TRP A CA 1
ATOM 762 C C . TRP A 1 94 ? 3.028 4.730 -2.071 1.00 96.62 94 TRP A C 1
ATOM 764 O O . TRP A 1 94 ? 4.042 4.040 -1.926 1.00 96.62 94 TRP A O 1
ATOM 774 N N . LEU A 1 95 ? 2.900 5.921 -1.489 1.00 94.25 95 LEU A N 1
ATOM 775 C CA . LEU A 1 95 ? 3.952 6.523 -0.672 1.00 94.25 95 LEU A CA 1
ATOM 776 C C . LEU A 1 95 ? 3.953 5.998 0.765 1.00 94.25 95 LEU A C 1
ATOM 778 O O . LEU A 1 95 ? 5.017 5.927 1.385 1.00 94.25 95 LEU A O 1
ATOM 782 N N . HIS A 1 96 ? 2.783 5.647 1.297 1.00 94.25 96 HIS A N 1
ATOM 783 C CA . HIS A 1 96 ? 2.607 5.372 2.722 1.00 94.25 96 HIS A CA 1
ATOM 784 C C . HIS A 1 96 ? 1.975 4.005 2.978 1.00 94.25 96 HIS A C 1
ATOM 786 O O . HIS A 1 96 ? 2.504 3.241 3.780 1.00 94.25 96 HIS A O 1
ATOM 792 N N . GLY A 1 97 ? 0.914 3.644 2.255 1.00 94.88 97 GLY A N 1
ATOM 793 C CA . GLY A 1 97 ? 0.165 2.402 2.491 1.00 94.88 97 GLY A CA 1
ATOM 794 C C . GLY A 1 97 ? 0.951 1.113 2.309 1.00 94.88 97 GLY A C 1
ATOM 795 O O . GLY A 1 97 ? 0.728 0.156 3.045 1.00 94.88 97 GLY A O 1
ATOM 796 N N . ARG A 1 98 ? 1.956 1.094 1.429 1.00 94.88 98 ARG A N 1
ATOM 797 C CA . ARG A 1 98 ? 2.831 -0.080 1.241 1.00 94.88 98 ARG A CA 1
ATOM 798 C C . ARG A 1 98 ? 3.740 -0.393 2.438 1.00 94.88 98 ARG A C 1
ATOM 800 O O . ARG A 1 98 ? 4.427 -1.413 2.412 1.00 94.88 98 ARG A O 1
ATOM 807 N N . VAL A 1 99 ? 3.779 0.456 3.468 1.00 93.44 99 VAL A N 1
ATOM 808 C CA . VAL A 1 99 ? 4.562 0.214 4.691 1.00 93.44 99 VAL A CA 1
ATOM 809 C C . VAL A 1 99 ? 4.010 -0.948 5.524 1.00 93.44 99 VAL A C 1
ATOM 811 O O . VAL A 1 99 ? 4.750 -1.569 6.281 1.00 93.44 99 VAL A O 1
ATOM 814 N N . THR A 1 100 ? 2.713 -1.244 5.413 1.00 92.75 100 THR A N 1
ATOM 815 C CA . THR A 1 100 ? 2.075 -2.303 6.193 1.00 92.75 100 THR A CA 1
ATOM 816 C C . THR A 1 100 ? 0.902 -2.920 5.432 1.00 92.75 100 THR A C 1
ATOM 818 O O . THR A 1 100 ? 0.123 -2.192 4.814 1.00 92.75 100 THR A O 1
ATOM 821 N N . PRO A 1 101 ? 0.729 -4.251 5.483 1.00 91.50 101 PRO A N 1
ATOM 822 C CA . PRO A 1 101 ? -0.496 -4.890 5.007 1.00 91.50 101 PRO A CA 1
ATOM 823 C C . PRO A 1 101 ? -1.675 -4.665 5.972 1.00 91.50 101 PRO A C 1
ATOM 825 O O . PRO A 1 101 ? -2.830 -4.778 5.575 1.00 91.50 101 PRO A O 1
ATOM 828 N N . ASN A 1 102 ? -1.402 -4.311 7.234 1.00 94.50 102 ASN A N 1
ATOM 829 C CA . ASN A 1 102 ? -2.402 -4.217 8.295 1.00 94.50 102 ASN A CA 1
ATOM 830 C C . ASN A 1 102 ? -3.145 -2.878 8.241 1.00 94.50 102 ASN A C 1
ATOM 832 O O . ASN A 1 102 ? -2.780 -1.917 8.925 1.00 94.50 102 ASN A O 1
ATOM 836 N N . LYS A 1 103 ? -4.187 -2.822 7.411 1.00 96.50 103 LYS A N 1
ATOM 837 C CA . LYS A 1 103 ? -5.016 -1.635 7.191 1.00 96.50 103 LYS A CA 1
ATOM 838 C C . LYS A 1 103 ? -6.492 -1.986 7.357 1.00 96.50 103 LYS A C 1
ATOM 840 O O . LYS A 1 103 ? -6.984 -2.923 6.728 1.00 96.50 103 LYS A O 1
ATOM 845 N N . VAL A 1 104 ? -7.184 -1.240 8.210 1.00 97.56 104 VAL A N 1
ATOM 846 C CA . VAL A 1 104 ? -8.560 -1.517 8.627 1.00 97.56 104 VAL A CA 1
ATOM 847 C C . VAL A 1 104 ? -9.429 -0.287 8.418 1.00 97.56 104 VAL A C 1
ATOM 849 O O . VAL A 1 104 ? -9.082 0.814 8.840 1.00 97.56 104 VAL A O 1
ATOM 852 N N . MET A 1 105 ? -10.580 -0.501 7.791 1.00 97.56 105 MET A N 1
ATOM 853 C CA . MET A 1 105 ? -11.636 0.485 7.636 1.00 97.56 105 MET A CA 1
ATOM 854 C C . MET A 1 105 ? -12.793 0.142 8.571 1.00 97.56 105 MET A C 1
ATOM 856 O O . MET A 1 105 ? -13.461 -0.879 8.396 1.00 97.56 105 MET A O 1
ATOM 860 N N . ILE A 1 106 ? -13.036 0.991 9.564 1.00 96.44 106 ILE A N 1
ATOM 861 C CA . ILE A 1 106 ? -14.182 0.868 10.462 1.00 96.44 106 ILE A CA 1
ATOM 862 C C . ILE A 1 106 ? -15.378 1.531 9.794 1.00 96.44 106 ILE A C 1
ATOM 864 O O . ILE A 1 106 ? -15.336 2.720 9.488 1.00 96.44 106 ILE A O 1
ATOM 868 N N . LEU A 1 107 ? -16.442 0.768 9.574 1.00 95.56 107 LEU A N 1
ATOM 869 C CA . LEU A 1 107 ? -17.662 1.234 8.930 1.00 95.56 107 LEU A CA 1
ATOM 870 C C . LEU A 1 107 ? -18.844 1.056 9.882 1.00 95.56 107 LEU A C 1
ATOM 872 O O . LEU A 1 107 ? -19.010 0.008 10.501 1.00 95.56 107 LEU A O 1
ATOM 876 N N . THR A 1 108 ? -19.694 2.069 9.975 1.00 93.50 108 THR A N 1
ATOM 877 C CA . THR A 1 108 ? -20.907 2.053 10.800 1.00 93.50 108 THR A CA 1
ATOM 878 C C . THR A 1 108 ? -22.081 2.484 9.939 1.00 93.50 108 THR A C 1
ATOM 880 O O . THR A 1 108 ? -21.902 3.277 9.019 1.00 93.50 108 THR A O 1
ATOM 883 N N . ASP A 1 109 ? -23.270 1.973 10.245 1.00 93.38 109 ASP A N 1
ATOM 884 C CA . ASP A 1 109 ? -24.505 2.394 9.590 1.00 93.38 109 ASP A CA 1
ATOM 885 C C . ASP A 1 109 ? -24.660 3.939 9.570 1.00 93.38 109 ASP A C 1
ATOM 887 O O . ASP A 1 109 ? -24.485 4.576 10.617 1.00 93.38 109 ASP A O 1
ATOM 891 N N . PRO A 1 110 ? -24.975 4.561 8.416 1.00 94.56 110 PRO A N 1
ATOM 892 C CA . PRO A 1 110 ? -25.077 6.016 8.308 1.00 94.56 110 PRO A CA 1
ATOM 893 C C . PRO A 1 110 ? -26.126 6.672 9.215 1.00 94.56 110 PRO A C 1
ATOM 895 O O . PRO A 1 110 ? -25.900 7.794 9.672 1.00 94.56 110 PRO A O 1
ATOM 898 N N . GLU A 1 111 ? -27.244 6.004 9.524 1.00 93.38 111 GLU A N 1
ATOM 899 C CA . GLU A 1 111 ? -28.240 6.553 10.456 1.00 93.38 111 GLU A CA 1
ATOM 900 C C . GLU A 1 111 ? -27.670 6.602 11.873 1.00 93.38 111 GLU A C 1
ATOM 902 O O . GLU A 1 111 ? -27.799 7.605 12.577 1.00 93.38 111 GLU A O 1
ATOM 907 N N . MET A 1 112 ? -26.935 5.561 12.269 1.00 91.38 112 MET A N 1
ATOM 908 C CA . MET A 1 112 ? -26.213 5.549 13.541 1.00 91.38 112 MET A CA 1
ATOM 909 C C . MET A 1 112 ? -25.133 6.629 13.615 1.00 91.38 112 MET A C 1
ATOM 911 O O . MET A 1 112 ? -24.955 7.240 14.670 1.00 91.38 112 MET A O 1
ATOM 915 N N . LEU A 1 113 ? -24.416 6.881 12.516 1.00 91.62 113 LEU A N 1
ATOM 916 C CA . LEU A 1 113 ? -23.470 7.994 12.435 1.00 91.62 113 LEU A CA 1
ATOM 917 C C . LEU A 1 113 ? -24.191 9.331 12.635 1.00 91.62 113 LEU A C 1
ATOM 919 O O . LEU A 1 113 ? -23.760 10.132 13.461 1.00 91.62 113 LEU A O 1
ATOM 923 N N . ARG A 1 114 ? -25.322 9.544 11.950 1.00 93.31 114 ARG A N 1
ATOM 924 C CA . ARG A 1 114 ? -26.138 10.761 12.067 1.00 93.31 114 ARG A CA 1
ATOM 925 C C . ARG A 1 114 ? -26.614 10.998 13.500 1.00 93.31 114 ARG A C 1
ATOM 927 O O . ARG A 1 114 ? -26.506 12.114 13.992 1.00 93.31 114 ARG A O 1
ATOM 934 N N . MET A 1 115 ? -27.082 9.956 14.186 1.00 92.25 115 MET A N 1
ATOM 935 C CA . MET A 1 115 ? -27.544 10.045 15.578 1.00 92.25 115 MET A CA 1
ATOM 936 C C . MET A 1 115 ? -26.430 10.368 16.583 1.00 92.25 115 MET A C 1
ATOM 938 O O . MET A 1 115 ? -26.713 10.906 17.651 1.00 92.25 115 MET A O 1
ATOM 942 N N . ARG A 1 116 ? -25.180 9.995 16.287 1.00 91.25 116 ARG A N 1
ATOM 943 C CA . ARG A 1 116 ? -24.025 10.187 17.184 1.00 91.25 116 ARG A CA 1
ATOM 944 C C . ARG A 1 116 ? -23.298 11.509 16.978 1.00 91.25 116 ARG A C 1
ATOM 946 O O . ARG A 1 116 ? -22.375 11.796 17.743 1.00 91.25 116 ARG A O 1
ATOM 953 N N . ARG A 1 117 ? -23.649 12.249 15.929 1.00 91.06 117 ARG A N 1
ATOM 954 C CA . ARG A 1 117 ? -22.990 13.505 15.603 1.00 91.06 117 ARG A CA 1
ATOM 955 C C . ARG A 1 117 ? -23.427 14.637 16.523 1.00 91.06 117 ARG A C 1
ATOM 957 O O . ARG A 1 117 ? -24.572 14.689 16.966 1.00 91.06 117 ARG A O 1
ATOM 964 N N . ASP A 1 118 ? -22.490 15.529 16.788 1.00 91.19 118 ASP A N 1
ATOM 965 C CA . ASP A 1 118 ? -22.644 16.754 17.555 1.00 91.19 118 ASP A CA 1
ATOM 966 C C . ASP A 1 118 ? -22.142 17.965 16.748 1.00 91.19 118 ASP A C 1
ATOM 968 O O . ASP A 1 118 ? -21.790 17.870 15.572 1.00 91.19 118 ASP A O 1
ATOM 972 N N . ASP A 1 119 ? -22.176 19.140 17.366 1.00 87.44 119 ASP A N 1
ATOM 973 C CA . ASP A 1 119 ? -21.818 20.417 16.749 1.00 87.44 119 ASP A CA 1
ATOM 974 C C . ASP A 1 119 ? -20.310 20.591 16.501 1.00 87.44 119 ASP A C 1
ATOM 976 O O . ASP A 1 119 ? -19.902 21.574 15.878 1.00 87.44 119 ASP A O 1
ATOM 980 N N . THR A 1 120 ? -19.478 19.647 16.954 1.00 86.81 120 THR A N 1
ATOM 981 C CA . THR A 1 120 ? -18.022 19.667 16.749 1.00 86.81 120 THR A CA 1
ATOM 982 C C . THR A 1 120 ? -17.577 18.854 15.533 1.00 86.81 120 THR A C 1
ATOM 984 O O . THR A 1 120 ? -16.419 18.962 15.117 1.00 86.81 120 THR A O 1
ATOM 987 N N . ASP A 1 121 ? -18.483 18.066 14.950 1.00 89.44 121 ASP A N 1
ATOM 988 C CA . ASP A 1 121 ? -18.192 17.203 13.809 1.00 89.44 121 ASP A CA 1
ATOM 989 C C . ASP A 1 121 ? -18.097 17.972 12.489 1.00 89.44 121 ASP A C 1
ATOM 991 O O . ASP A 1 121 ? -18.637 19.069 12.308 1.00 89.44 121 ASP A O 1
ATOM 995 N N . LEU A 1 122 ? -17.405 17.374 11.518 1.00 88.94 122 LEU A N 1
ATOM 996 C CA . LEU A 1 122 ? -17.275 17.968 10.192 1.00 88.94 122 LEU A CA 1
ATOM 997 C C . LEU A 1 122 ? -18.647 18.063 9.493 1.00 88.94 122 LEU A C 1
ATOM 999 O O . LEU A 1 122 ? -19.443 17.121 9.560 1.00 88.94 122 LEU A O 1
ATOM 1003 N N . PRO A 1 123 ? -18.923 19.154 8.749 1.00 91.62 123 PRO A N 1
ATOM 1004 C CA . PRO A 1 123 ? -20.203 19.373 8.075 1.00 91.62 123 PRO A CA 1
ATOM 1005 C C . PRO A 1 123 ? -20.303 18.553 6.775 1.00 91.62 123 PRO A C 1
ATOM 1007 O O . PRO A 1 123 ? -20.442 19.103 5.687 1.00 91.62 123 PRO A O 1
ATOM 1010 N N . VAL A 1 124 ? -20.174 17.232 6.881 1.00 93.69 124 VAL A N 1
ATOM 1011 C CA . VAL A 1 124 ? -20.256 16.272 5.766 1.00 93.69 124 VAL A CA 1
ATOM 1012 C C . VAL A 1 124 ? -21.457 15.356 5.955 1.00 93.69 124 VAL A C 1
ATOM 1014 O O . VAL A 1 124 ? -21.773 15.014 7.091 1.00 93.69 124 VAL A O 1
ATOM 1017 N N . ASP A 1 125 ? -22.129 14.929 4.890 1.00 95.44 125 ASP A N 1
ATOM 1018 C CA . ASP A 1 125 ? -23.221 13.965 5.043 1.00 95.44 125 ASP A CA 1
ATOM 1019 C C . ASP A 1 125 ? -22.672 12.578 5.469 1.00 95.44 125 ASP A C 1
ATOM 1021 O O . ASP A 1 125 ? -21.689 12.107 4.885 1.00 95.44 125 ASP A O 1
ATOM 1025 N N . PRO A 1 126 ? -23.254 11.910 6.488 1.00 95.75 126 PRO A N 1
ATOM 1026 C CA . PRO A 1 126 ? -22.776 10.603 6.947 1.00 95.75 126 PRO A CA 1
ATOM 1027 C C . PRO A 1 126 ? -22.846 9.484 5.900 1.00 95.75 126 PRO A C 1
ATOM 1029 O O . PRO A 1 126 ? -22.039 8.555 5.952 1.00 95.75 126 PRO A O 1
ATOM 1032 N N . VAL A 1 127 ? -23.804 9.541 4.969 1.00 97.06 127 VAL A N 1
ATOM 1033 C CA . VAL A 1 127 ? -23.947 8.554 3.890 1.00 97.06 127 VAL A CA 1
ATOM 1034 C C . VAL A 1 127 ? -22.805 8.718 2.894 1.00 97.06 127 VAL A C 1
ATOM 1036 O O . VAL A 1 127 ? -22.159 7.731 2.539 1.00 97.06 127 VAL A O 1
ATOM 1039 N N . ASP A 1 128 ? -22.507 9.954 2.493 1.00 97.44 128 ASP A N 1
ATOM 1040 C CA . ASP A 1 128 ? -21.407 10.248 1.568 1.00 97.44 128 ASP A CA 1
ATOM 1041 C C . ASP A 1 128 ? -20.048 9.869 2.170 1.00 97.44 128 ASP A C 1
ATOM 1043 O O . ASP A 1 128 ? -19.208 9.253 1.509 1.00 97.44 128 ASP A O 1
ATOM 1047 N N . GLU A 1 129 ? -19.851 10.172 3.455 1.00 96.12 129 GLU A N 1
ATOM 1048 C CA . GLU A 1 129 ? -18.662 9.774 4.204 1.00 96.12 129 GLU A CA 1
ATOM 1049 C C . GLU A 1 129 ? -18.492 8.252 4.245 1.00 96.12 129 GLU A C 1
ATOM 1051 O O . GLU A 1 129 ? -17.426 7.738 3.895 1.00 96.12 129 GLU A O 1
ATOM 1056 N N . TYR A 1 130 ? -19.545 7.521 4.623 1.00 96.94 130 TYR A N 1
ATOM 1057 C CA . TYR A 1 130 ? -19.541 6.060 4.621 1.00 96.94 130 TYR A CA 1
ATOM 1058 C C . TYR A 1 130 ? -19.181 5.496 3.241 1.00 96.94 130 TYR A C 1
ATOM 1060 O O . TYR A 1 130 ? -18.315 4.624 3.141 1.00 96.94 130 TYR A O 1
ATOM 1068 N N . ASN A 1 131 ? -19.822 6.002 2.183 1.00 97.94 131 ASN A N 1
ATOM 1069 C CA . ASN A 1 131 ? -19.641 5.505 0.823 1.00 97.94 131 ASN A CA 1
ATOM 1070 C C . ASN A 1 131 ? -18.200 5.691 0.340 1.00 97.94 131 ASN A C 1
ATOM 1072 O O . ASN A 1 131 ? -17.609 4.739 -0.167 1.00 97.94 131 ASN A O 1
ATOM 1076 N N . LEU A 1 132 ? -17.605 6.868 0.554 1.00 97.31 132 LEU A N 1
ATOM 1077 C CA . LEU A 1 132 ? -16.226 7.128 0.136 1.00 97.31 132 LEU A CA 1
ATOM 1078 C C . LEU A 1 132 ? -15.205 6.281 0.903 1.00 97.31 132 LEU A C 1
ATOM 1080 O O . LEU A 1 132 ? -14.248 5.795 0.300 1.00 97.31 132 LEU A O 1
ATOM 1084 N N . TYR A 1 133 ? -15.394 6.058 2.208 1.00 97.75 133 TYR A N 1
ATOM 1085 C CA . TYR A 1 133 ? -14.523 5.147 2.959 1.00 97.75 133 TYR A CA 1
ATOM 1086 C C . TYR A 1 133 ? -14.685 3.690 2.514 1.00 97.75 133 TYR A C 1
ATOM 1088 O O . TYR A 1 133 ? -13.690 2.972 2.403 1.00 97.75 133 TYR A O 1
ATOM 1096 N N . ALA A 1 134 ? -15.915 3.244 2.247 1.00 98.00 134 ALA A N 1
ATOM 1097 C CA . ALA A 1 134 ? -16.177 1.898 1.750 1.00 98.00 134 ALA A CA 1
ATOM 1098 C C . ALA A 1 134 ? -15.543 1.676 0.366 1.00 98.00 134 ALA A C 1
ATOM 1100 O O . ALA A 1 134 ? -14.844 0.682 0.178 1.00 98.00 134 ALA A O 1
ATOM 1101 N N . GLU A 1 135 ? -15.711 2.629 -0.556 1.00 97.62 135 GLU A N 1
ATOM 1102 C CA . GLU A 1 135 ? -15.084 2.609 -1.882 1.00 97.62 135 GLU A CA 1
ATOM 1103 C C . GLU A 1 135 ? -13.556 2.584 -1.774 1.00 97.62 135 GLU A C 1
ATOM 1105 O O . GLU A 1 135 ? -12.900 1.765 -2.417 1.00 97.62 135 GLU A O 1
ATOM 1110 N N . TYR A 1 136 ? -12.980 3.436 -0.920 1.00 97.81 136 TYR A N 1
ATOM 1111 C CA . TYR A 1 136 ? -11.537 3.464 -0.687 1.00 97.81 136 TYR A CA 1
ATOM 1112 C C . TYR A 1 136 ? -11.019 2.109 -0.196 1.00 97.81 136 TYR A C 1
ATOM 1114 O O . TYR A 1 136 ? -10.009 1.599 -0.688 1.00 97.81 136 TYR A O 1
ATOM 1122 N N . ALA A 1 137 ? -11.723 1.515 0.769 1.00 97.69 137 ALA A N 1
ATOM 1123 C CA . ALA A 1 137 ? -11.363 0.221 1.320 1.00 97.69 137 ALA A CA 1
ATOM 1124 C C . ALA A 1 137 ? -11.436 -0.891 0.269 1.00 97.69 137 ALA A C 1
ATOM 1126 O O . ALA A 1 137 ? -10.506 -1.692 0.181 1.00 97.69 137 ALA A O 1
ATOM 1127 N N . ASP A 1 138 ? -12.488 -0.912 -0.552 1.00 96.75 138 ASP A N 1
ATOM 1128 C CA . ASP A 1 138 ? -12.649 -1.890 -1.631 1.00 96.75 138 ASP A CA 1
ATOM 1129 C C . ASP A 1 138 ? -11.562 -1.750 -2.694 1.00 96.75 138 ASP A C 1
ATOM 1131 O O . ASP A 1 138 ? -10.963 -2.741 -3.117 1.00 96.75 138 ASP A O 1
ATOM 1135 N N . ARG A 1 139 ? -11.243 -0.513 -3.069 1.00 95.88 139 ARG A N 1
ATOM 1136 C CA . ARG A 1 139 ? -10.227 -0.214 -4.072 1.00 95.88 139 ARG A CA 1
ATOM 1137 C C . ARG A 1 139 ? -8.829 -0.691 -3.670 1.00 95.88 139 ARG A C 1
ATOM 1139 O O . ARG A 1 139 ? -8.104 -1.243 -4.495 1.00 95.88 139 ARG A O 1
ATOM 1146 N N . PHE A 1 140 ? -8.440 -0.481 -2.412 1.00 96.25 140 PHE A N 1
ATOM 1147 C CA . PHE A 1 140 ? -7.080 -0.766 -1.932 1.00 96.25 140 PHE A CA 1
ATOM 1148 C C . PHE A 1 140 ? -6.978 -1.987 -1.012 1.00 96.25 140 PHE A C 1
ATOM 1150 O O . PHE A 1 140 ? -5.937 -2.192 -0.379 1.00 96.25 140 PHE A O 1
ATOM 1157 N N . GLY A 1 141 ? -8.045 -2.787 -0.930 1.00 94.50 141 GLY A N 1
ATOM 1158 C CA . GLY A 1 141 ? -8.085 -4.039 -0.176 1.00 94.50 141 GLY A CA 1
ATOM 1159 C C . GLY A 1 141 ? -7.922 -3.864 1.334 1.00 94.50 141 GLY A C 1
ATOM 1160 O O . GLY A 1 141 ? -7.259 -4.678 1.971 1.00 94.50 141 GLY A O 1
ATOM 1161 N N . TRP A 1 142 ? -8.472 -2.796 1.914 1.00 96.94 142 TRP A N 1
ATOM 1162 C CA . TRP A 1 142 ? -8.482 -2.627 3.369 1.00 96.94 142 TRP A CA 1
ATOM 1163 C C . TRP A 1 142 ? -9.509 -3.571 4.003 1.00 96.94 142 TRP A C 1
ATOM 1165 O O . TRP A 1 142 ? -10.607 -3.759 3.475 1.00 96.94 142 TRP A O 1
ATOM 1175 N N . LEU A 1 143 ? -9.191 -4.123 5.177 1.00 96.62 143 LEU A N 1
ATOM 1176 C CA . LEU A 1 143 ? -10.142 -4.938 5.929 1.00 96.62 143 LEU A CA 1
ATOM 1177 C C . LEU A 1 143 ? -11.307 -4.062 6.399 1.00 96.62 143 LEU A C 1
ATOM 1179 O O . LEU A 1 143 ? -11.119 -3.175 7.228 1.00 96.62 143 LEU A O 1
ATOM 1183 N N . LYS A 1 144 ? -12.518 -4.330 5.912 1.00 96.38 144 LYS A N 1
ATOM 1184 C CA . LYS A 1 144 ? -13.731 -3.644 6.370 1.00 96.38 144 LYS A CA 1
ATOM 1185 C C . LYS A 1 144 ? -14.270 -4.321 7.628 1.00 96.38 144 LYS A C 1
ATOM 1187 O O . LYS A 1 144 ? -14.631 -5.494 7.586 1.00 96.38 144 LYS A O 1
ATOM 1192 N N . VAL A 1 145 ? -14.381 -3.572 8.720 1.00 95.31 145 VAL A N 1
ATOM 1193 C CA . VAL A 1 145 ? -15.024 -4.014 9.964 1.00 95.31 145 VAL A CA 1
ATOM 1194 C C . VAL A 1 145 ? -16.292 -3.202 10.152 1.00 95.31 145 VAL A C 1
ATOM 1196 O O . VAL A 1 145 ? -16.236 -1.988 10.344 1.00 95.31 145 VAL A O 1
ATOM 1199 N N . LYS A 1 146 ? -17.440 -3.875 10.055 1.00 92.25 146 LYS A N 1
ATOM 1200 C CA . LYS A 1 146 ? -18.745 -3.258 10.286 1.00 92.25 146 LYS A CA 1
ATOM 1201 C C . LYS A 1 146 ? -19.066 -3.310 11.771 1.00 92.25 146 LYS A C 1
ATOM 1203 O O . LYS A 1 146 ? -19.119 -4.395 12.336 1.00 92.25 146 LYS A O 1
ATOM 1208 N N . THR A 1 147 ? -19.276 -2.153 12.380 1.00 86.38 147 THR A N 1
ATOM 1209 C CA . THR A 1 147 ? -19.566 -2.050 13.811 1.00 86.38 147 THR A CA 1
ATOM 1210 C C . THR A 1 147 ? -21.069 -2.027 14.042 1.00 86.38 147 THR A C 1
ATOM 1212 O O . THR A 1 147 ? -21.762 -1.181 13.464 1.00 86.38 147 THR A O 1
ATOM 1215 N N . GLU A 1 148 ? -21.557 -2.872 14.940 1.00 78.19 148 GLU A N 1
ATOM 1216 C CA . GLU A 1 148 ? -22.946 -2.860 15.400 1.00 78.19 148 GLU A CA 1
ATOM 1217 C C . GLU A 1 148 ? -23.049 -2.332 16.841 1.00 78.19 148 GLU A C 1
ATOM 1219 O O . GLU A 1 148 ? -22.055 -2.116 17.543 1.00 78.19 148 GLU A O 1
ATOM 1224 N N . ILE A 1 149 ? -24.273 -2.067 17.302 1.00 64.31 149 ILE A N 1
ATOM 1225 C CA . ILE A 1 149 ? -24.514 -1.654 18.687 1.00 64.31 149 ILE A CA 1
ATOM 1226 C C . ILE A 1 149 ? -24.198 -2.841 19.611 1.00 64.31 149 ILE A C 1
ATOM 1228 O O . ILE A 1 149 ? -24.940 -3.815 19.643 1.00 64.31 149 ILE A O 1
ATOM 1232 N N . GLY A 1 150 ? -23.119 -2.738 20.396 1.00 63.47 150 GLY A N 1
ATOM 1233 C CA . GLY A 1 150 ? -22.825 -3.659 21.504 1.00 63.47 150 GLY A CA 1
ATOM 1234 C C . GLY A 1 150 ? -21.656 -4.634 21.311 1.00 63.47 150 GLY A C 1
ATOM 1235 O O . GLY A 1 150 ? -21.374 -5.392 22.235 1.00 63.47 150 GLY A O 1
ATOM 1236 N N . SER A 1 151 ? -20.932 -4.600 20.186 1.00 84.75 151 SER A N 1
ATOM 1237 C CA . SER A 1 151 ? -19.804 -5.507 19.907 1.00 84.75 151 SER A CA 1
ATOM 1238 C C . SER A 1 151 ? -18.360 -4.938 19.895 1.00 84.75 151 SER A C 1
ATOM 1240 O O . SER A 1 151 ? -17.492 -5.661 19.406 1.00 84.75 151 SER A O 1
ATOM 1242 N N . PRO A 1 152 ? -17.986 -3.755 20.451 1.00 88.75 152 PRO A N 1
ATOM 1243 C CA . PRO A 1 152 ? -16.639 -3.189 20.238 1.00 88.75 152 PRO A CA 1
ATOM 1244 C C . PRO A 1 152 ? -15.448 -4.102 20.573 1.00 88.75 152 PRO A C 1
ATOM 1246 O O . PRO A 1 152 ? -14.421 -4.053 19.897 1.00 88.75 152 PRO A O 1
ATOM 1249 N N . ARG A 1 153 ? -15.564 -4.949 21.606 1.00 90.88 153 ARG A N 1
ATOM 1250 C CA . ARG A 1 153 ? -14.515 -5.924 21.953 1.00 90.88 153 ARG A CA 1
ATOM 1251 C C . ARG A 1 153 ?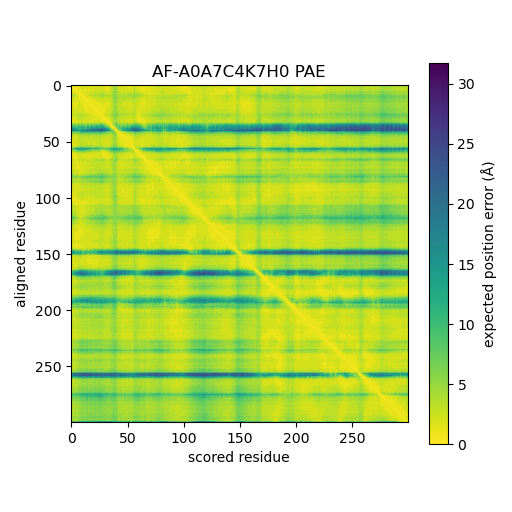 -14.413 -7.050 20.917 1.00 90.88 153 ARG A C 1
ATOM 1253 O O . ARG A 1 153 ? -13.307 -7.481 20.608 1.00 90.88 153 ARG A O 1
ATOM 1260 N N . THR A 1 154 ? -15.536 -7.506 20.366 1.00 91.56 154 THR A N 1
ATOM 1261 C CA . THR A 1 154 ? -15.583 -8.505 19.285 1.00 91.56 154 THR A CA 1
ATOM 1262 C C . THR A 1 154 ? -15.020 -7.935 17.985 1.00 91.56 154 THR A C 1
ATOM 1264 O O . THR A 1 154 ? -14.250 -8.607 17.301 1.00 91.56 154 THR A O 1
ATOM 1267 N N . ASP A 1 155 ? -15.331 -6.677 17.674 1.00 92.81 155 ASP A N 1
ATOM 1268 C CA . ASP A 1 155 ? -14.785 -5.972 16.510 1.00 92.81 155 ASP A CA 1
ATOM 1269 C C . ASP A 1 155 ? -13.261 -5.817 16.650 1.00 92.81 155 ASP A C 1
ATOM 1271 O O . ASP A 1 155 ? -12.506 -6.122 15.726 1.00 92.81 155 ASP A O 1
ATOM 1275 N N . ALA A 1 156 ? -12.785 -5.439 17.843 1.00 93.81 156 ALA A N 1
ATOM 1276 C CA . ALA A 1 156 ? -11.359 -5.391 18.164 1.00 93.81 156 ALA A CA 1
ATOM 1277 C C . ALA A 1 156 ? -10.685 -6.768 18.036 1.00 93.81 156 ALA A C 1
ATOM 1279 O O . ALA A 1 156 ? -9.601 -6.873 17.464 1.00 93.81 156 ALA A O 1
ATOM 1280 N N . LEU A 1 157 ? -11.326 -7.838 18.512 1.00 93.06 157 LEU A N 1
ATOM 1281 C CA . LEU A 1 157 ? -10.819 -9.201 18.344 1.00 93.06 157 LEU A CA 1
ATOM 1282 C C . LEU A 1 157 ? -10.758 -9.604 16.864 1.00 93.06 157 LEU A C 1
ATOM 1284 O O . LEU A 1 157 ? -9.789 -10.227 16.432 1.00 93.06 157 LEU A O 1
ATOM 1288 N N . THR A 1 158 ? -11.754 -9.208 16.072 1.00 93.06 158 THR A N 1
ATOM 1289 C CA . THR A 1 158 ? -11.780 -9.433 14.621 1.00 93.06 158 THR A CA 1
ATOM 1290 C C . THR A 1 158 ? -10.595 -8.744 13.952 1.00 93.06 158 THR A C 1
ATOM 1292 O O . THR A 1 158 ? -9.887 -9.372 13.170 1.00 93.06 158 THR A O 1
ATOM 1295 N N . VAL A 1 159 ? -10.304 -7.490 14.309 1.00 93.56 159 VAL A N 1
ATOM 1296 C CA . VAL A 1 159 ? -9.101 -6.796 13.826 1.00 93.56 159 VAL A CA 1
ATOM 1297 C C . VAL A 1 159 ? -7.834 -7.551 14.228 1.00 93.56 159 VAL A C 1
ATOM 1299 O O . VAL A 1 159 ? -7.028 -7.872 13.361 1.00 93.56 159 VAL A O 1
ATOM 1302 N N . LEU A 1 160 ? -7.673 -7.879 15.515 1.00 92.69 160 LEU A N 1
ATOM 1303 C CA . LEU A 1 160 ? -6.459 -8.507 16.049 1.00 92.69 160 LEU A CA 1
ATOM 1304 C C . LEU A 1 160 ? -6.158 -9.874 15.409 1.00 92.69 160 LEU A C 1
ATOM 1306 O O . LEU A 1 160 ? -5.003 -10.196 15.131 1.00 92.69 160 LEU A O 1
ATOM 1310 N N . THR A 1 161 ? -7.199 -10.669 15.161 1.00 91.94 161 THR A N 1
ATOM 1311 C CA . THR A 1 161 ? -7.095 -12.006 14.551 1.00 91.94 161 THR A CA 1
ATOM 1312 C C . THR A 1 161 ? -6.806 -11.968 13.052 1.00 91.94 161 THR A C 1
ATOM 1314 O O . THR A 1 161 ? -6.243 -12.926 12.529 1.00 91.94 161 THR A O 1
ATOM 1317 N N . ASN A 1 162 ? -7.138 -10.866 12.373 1.00 91.44 162 ASN A N 1
ATOM 1318 C CA . ASN A 1 162 ? -6.842 -10.661 10.955 1.00 91.44 162 ASN A CA 1
ATOM 1319 C C . ASN A 1 162 ? -5.512 -9.932 10.707 1.00 91.44 162 ASN A C 1
ATOM 1321 O O . ASN A 1 162 ? -5.147 -9.730 9.550 1.00 91.44 162 ASN A O 1
ATOM 1325 N N . LEU A 1 163 ? -4.775 -9.533 11.751 1.00 89.81 163 LEU A N 1
ATOM 1326 C CA . LEU A 1 163 ? -3.458 -8.931 11.556 1.00 89.81 163 LEU A CA 1
ATOM 1327 C C . LEU A 1 163 ? -2.481 -9.952 10.967 1.00 89.81 163 LEU A C 1
ATOM 1329 O O . LEU A 1 163 ? -2.349 -11.080 11.444 1.00 89.81 163 LEU A O 1
ATOM 1333 N N . GLU A 1 164 ? -1.721 -9.519 9.970 1.00 86.81 164 GLU A N 1
ATOM 1334 C CA . GLU A 1 164 ? -0.542 -10.231 9.514 1.00 86.81 164 GLU A CA 1
ATOM 1335 C C . GLU A 1 164 ? 0.576 -10.063 10.547 1.00 86.81 164 GLU A C 1
ATOM 1337 O O . GLU A 1 164 ? 1.278 -9.046 10.609 1.00 86.81 164 GLU A O 1
ATOM 1342 N N . TRP A 1 165 ? 0.743 -11.100 11.367 1.00 79.00 165 TRP A N 1
ATOM 1343 C CA . TRP A 1 165 ? 1.852 -11.258 12.303 1.00 79.00 165 TRP A CA 1
ATOM 1344 C C . TRP A 1 165 ? 3.104 -11.709 11.558 1.00 79.00 165 TRP A C 1
ATOM 1346 O O . TRP A 1 165 ? 3.500 -12.873 11.590 1.00 79.00 165 TRP A O 1
ATOM 1356 N N . THR A 1 166 ? 3.730 -10.792 10.830 1.00 64.50 166 THR A N 1
ATOM 1357 C CA . THR A 1 166 ? 4.985 -11.094 10.144 1.00 64.50 166 THR A CA 1
ATOM 1358 C C . THR A 1 166 ? 6.146 -10.994 11.126 1.00 64.50 166 THR A C 1
ATOM 1360 O O . THR A 1 166 ? 6.495 -9.906 11.579 1.00 64.50 166 THR A O 1
ATOM 1363 N N . VAL A 1 167 ? 6.768 -12.139 11.414 1.00 58.91 167 VAL A N 1
ATOM 1364 C CA . VAL A 1 167 ? 8.128 -12.236 11.985 1.00 58.91 167 VAL A CA 1
ATOM 1365 C C . VAL A 1 167 ? 9.175 -12.246 10.857 1.00 58.91 167 VAL A C 1
ATOM 1367 O O . VAL A 1 167 ? 10.352 -12.509 11.085 1.00 58.91 167 VAL A O 1
ATOM 1370 N N . GLU A 1 168 ? 8.749 -12.021 9.607 1.00 59.28 168 GLU A N 1
ATOM 1371 C CA . GLU A 1 168 ? 9.649 -12.079 8.462 1.00 59.28 168 GLU A CA 1
ATOM 1372 C C . GLU A 1 168 ? 10.738 -11.000 8.578 1.00 59.28 168 GLU A C 1
ATOM 1374 O O . GLU A 1 168 ? 10.440 -9.848 8.894 1.00 59.28 168 GLU A O 1
ATOM 1379 N N . PRO A 1 169 ? 12.005 -11.345 8.297 1.00 65.56 169 PRO A N 1
ATOM 1380 C CA . PRO A 1 169 ? 13.146 -10.446 8.468 1.00 65.56 169 PRO A CA 1
ATOM 1381 C C . PRO A 1 169 ? 13.217 -9.346 7.397 1.00 65.56 169 PRO A C 1
ATOM 1383 O O . PRO A 1 169 ? 14.215 -8.630 7.321 1.00 65.56 169 PRO A O 1
ATOM 1386 N N . VAL A 1 170 ? 12.198 -9.219 6.539 1.00 78.94 170 VAL A N 1
ATOM 1387 C CA . VAL A 1 170 ? 12.160 -8.219 5.475 1.00 78.94 170 VAL A CA 1
ATOM 1388 C C . VAL A 1 170 ? 10.904 -7.380 5.582 1.00 78.94 170 VAL A C 1
ATOM 1390 O O . VAL A 1 170 ? 9.784 -7.864 5.452 1.00 78.94 170 VAL A O 1
ATOM 1393 N N . GLY A 1 171 ? 11.120 -6.088 5.761 1.00 87.44 171 GLY A N 1
ATOM 1394 C CA . GLY A 1 171 ? 10.078 -5.085 5.741 1.00 87.44 171 GLY A CA 1
ATOM 1395 C 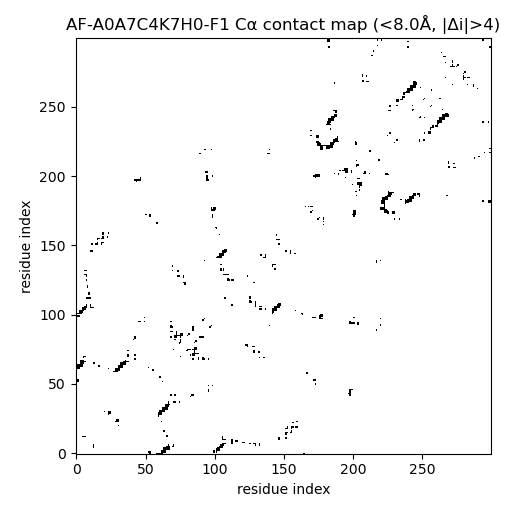C . GLY A 1 171 ? 10.649 -3.742 5.310 1.00 87.44 171 GLY A C 1
ATOM 1396 O O . GLY A 1 171 ? 11.791 -3.659 4.829 1.00 87.44 171 GLY A O 1
ATOM 1397 N N . PRO A 1 172 ? 9.861 -2.674 5.465 1.00 90.25 172 PRO A N 1
ATOM 1398 C CA . PRO A 1 172 ? 10.342 -1.333 5.205 1.00 90.25 172 PRO A CA 1
ATOM 1399 C C . PRO A 1 172 ? 11.584 -1.022 6.063 1.00 90.25 172 PRO A C 1
ATOM 1401 O O . PRO A 1 172 ? 11.704 -1.537 7.171 1.00 90.25 172 PRO A O 1
ATOM 1404 N N . PRO A 1 173 ? 12.518 -0.196 5.566 1.00 91.19 173 PRO A N 1
ATOM 1405 C CA . PRO A 1 173 ? 12.473 0.463 4.267 1.00 91.19 173 PRO A CA 1
ATOM 1406 C C . PRO A 1 173 ? 12.938 -0.421 3.101 1.00 91.19 173 PRO A C 1
ATOM 1408 O O . PRO A 1 173 ? 12.813 0.016 1.966 1.00 91.19 173 PRO A O 1
ATOM 1411 N N . ASN A 1 174 ? 13.497 -1.610 3.320 1.00 93.25 174 ASN A N 1
ATOM 1412 C CA . ASN A 1 174 ? 14.200 -2.366 2.268 1.00 93.25 174 ASN A CA 1
ATOM 1413 C C . ASN A 1 174 ? 13.261 -3.158 1.345 1.00 93.25 174 ASN A C 1
ATOM 1415 O O . ASN A 1 174 ? 13.594 -3.459 0.198 1.00 93.25 174 ASN A O 1
ATOM 1419 N N . TYR A 1 175 ? 12.063 -3.461 1.829 1.00 94.50 175 TYR A N 1
ATOM 1420 C CA . TYR A 1 175 ? 10.977 -4.072 1.073 1.00 94.50 175 TYR A CA 1
ATOM 1421 C C . TYR A 1 175 ? 9.665 -3.397 1.456 1.00 94.50 175 TYR A C 1
ATOM 1423 O O . TYR A 1 175 ? 9.476 -3.013 2.605 1.00 94.50 175 TYR A O 1
ATOM 1431 N N . CYS A 1 176 ? 8.740 -3.249 0.517 1.00 94.38 176 CYS A N 1
ATOM 1432 C CA . CYS A 1 176 ? 7.394 -2.774 0.829 1.00 94.38 176 CYS A CA 1
ATOM 1433 C C . CYS A 1 176 ? 6.340 -3.492 -0.014 1.00 94.38 176 CYS A C 1
ATOM 1435 O O . CYS A 1 176 ? 6.658 -4.084 -1.048 1.00 94.38 176 CYS A O 1
ATOM 1437 N N . GLY A 1 177 ? 5.090 -3.422 0.440 1.00 93.50 177 GLY A N 1
ATOM 1438 C CA . GLY A 1 177 ? 3.988 -4.246 -0.050 1.00 93.50 177 GLY A CA 1
ATOM 1439 C C . GLY A 1 177 ? 3.818 -5.541 0.758 1.00 93.50 177 GLY A C 1
ATOM 1440 O O . GLY A 1 177 ? 4.492 -5.729 1.775 1.00 93.50 177 GLY A O 1
ATOM 1441 N N . PRO A 1 178 ? 2.916 -6.440 0.330 1.00 91.06 178 PRO A N 1
ATOM 1442 C CA . PRO A 1 178 ? 2.619 -7.670 1.057 1.00 91.06 178 PRO A CA 1
ATOM 1443 C C . PRO A 1 178 ? 3.848 -8.577 1.182 1.00 91.06 178 PRO A C 1
ATOM 1445 O O . PRO A 1 178 ? 4.563 -8.823 0.205 1.00 91.06 178 PRO A O 1
ATOM 1448 N N . THR A 1 179 ? 4.080 -9.133 2.371 1.00 87.81 179 THR A N 1
ATOM 1449 C CA . THR A 1 179 ? 5.206 -10.054 2.632 1.00 87.81 179 THR A CA 1
ATOM 1450 C C . THR A 1 179 ? 5.109 -11.330 1.810 1.00 87.81 179 THR A C 1
ATOM 1452 O O . THR A 1 179 ? 6.126 -11.868 1.388 1.00 87.81 179 THR A O 1
ATOM 1455 N N . LYS A 1 180 ? 3.890 -11.766 1.472 1.00 88.56 180 LYS A N 1
ATOM 1456 C CA . LYS A 1 180 ? 3.593 -12.930 0.619 1.00 88.56 180 LYS A CA 1
ATOM 1457 C C . LYS A 1 180 ? 3.172 -12.555 -0.803 1.00 88.56 180 LYS A C 1
ATOM 1459 O O . LYS A 1 180 ? 2.477 -13.329 -1.458 1.00 88.56 180 LYS A O 1
ATOM 1464 N N . ALA A 1 181 ? 3.582 -11.381 -1.290 1.00 91.94 181 ALA A N 1
ATOM 1465 C CA . ALA A 1 181 ? 3.222 -10.938 -2.631 1.00 91.94 181 ALA A CA 1
ATOM 1466 C C . ALA A 1 181 ? 3.585 -12.003 -3.693 1.00 91.94 181 ALA A C 1
ATOM 1468 O O . ALA A 1 181 ? 4.712 -12.520 -3.685 1.00 91.94 181 ALA A O 1
ATOM 1469 N N . PRO A 1 182 ? 2.657 -12.338 -4.612 1.00 91.81 182 PRO A N 1
ATOM 1470 C CA . PRO A 1 182 ? 2.901 -13.326 -5.665 1.00 91.81 182 PRO A CA 1
ATOM 1471 C C . PRO A 1 182 ? 3.908 -12.821 -6.706 1.00 91.81 182 PRO A C 1
ATOM 1473 O O . PRO A 1 182 ? 4.606 -13.619 -7.333 1.00 91.81 182 PRO A O 1
ATOM 1476 N N . VAL A 1 183 ? 3.997 -11.500 -6.865 1.00 95.94 183 VAL A N 1
ATOM 1477 C CA . VAL A 1 183 ? 4.903 -10.813 -7.782 1.00 95.94 183 VAL A CA 1
ATOM 1478 C C . VAL A 1 183 ? 5.774 -9.857 -6.979 1.00 95.94 183 VAL A C 1
ATOM 1480 O O . VAL A 1 183 ? 5.254 -9.053 -6.203 1.00 95.94 183 VAL A O 1
ATOM 1483 N N . VAL A 1 184 ? 7.090 -9.913 -7.189 1.00 97.06 184 VAL A N 1
ATOM 1484 C CA . VAL A 1 184 ? 8.040 -8.963 -6.593 1.00 97.06 184 VAL A CA 1
ATOM 1485 C C . VAL A 1 184 ? 8.809 -8.226 -7.683 1.00 97.06 184 VAL A C 1
ATOM 1487 O O . VAL A 1 184 ? 9.443 -8.844 -8.537 1.00 97.06 184 VAL A O 1
ATOM 1490 N N . PHE A 1 185 ? 8.787 -6.898 -7.627 1.00 98.00 185 PHE A N 1
ATOM 1491 C CA . PHE A 1 185 ? 9.594 -6.023 -8.465 1.00 98.00 185 PHE A CA 1
ATOM 1492 C C . PHE A 1 185 ? 10.931 -5.731 -7.787 1.00 98.00 185 PHE A C 1
ATOM 1494 O O . PHE A 1 185 ? 10.979 -5.273 -6.642 1.00 98.00 185 PHE A O 1
ATOM 1501 N N . VAL A 1 186 ? 12.017 -5.972 -8.521 1.00 98.00 186 VAL A N 1
ATOM 1502 C CA . VAL A 1 186 ? 13.391 -5.790 -8.044 1.00 98.00 186 VAL A CA 1
ATOM 1503 C C . VAL A 1 186 ? 14.087 -4.734 -8.891 1.00 98.00 186 VAL A C 1
ATOM 1505 O O . VAL A 1 186 ? 14.294 -4.905 -10.094 1.00 98.00 186 VAL A O 1
ATOM 1508 N N . GLY A 1 187 ? 14.431 -3.619 -8.257 1.00 97.69 187 GLY A N 1
ATOM 1509 C CA . GLY A 1 187 ? 15.260 -2.556 -8.817 1.00 97.69 187 GLY A CA 1
ATOM 1510 C C . GLY A 1 187 ? 16.741 -2.811 -8.564 1.00 97.69 187 GLY A C 1
ATOM 1511 O O . GLY A 1 187 ? 17.118 -3.789 -7.925 1.00 97.69 187 GLY A O 1
ATOM 1512 N N . ASP A 1 188 ? 17.594 -1.925 -9.069 1.00 95.38 188 ASP A N 1
ATOM 1513 C CA . ASP A 1 188 ? 19.034 -1.985 -8.801 1.00 95.38 188 ASP A CA 1
ATOM 1514 C C . ASP A 1 188 ? 19.330 -1.459 -7.387 1.00 95.38 188 ASP A C 1
ATOM 1516 O O . ASP A 1 188 ? 19.544 -2.215 -6.439 1.00 95.38 188 ASP A O 1
ATOM 1520 N N . ARG A 1 189 ? 19.225 -0.138 -7.231 1.00 93.00 189 ARG A N 1
ATOM 1521 C CA . ARG A 1 189 ? 19.434 0.608 -5.990 1.00 93.00 189 ARG A CA 1
ATOM 1522 C C . ARG A 1 189 ? 18.438 1.753 -5.898 1.00 93.00 189 ARG A C 1
ATOM 1524 O O . ARG A 1 189 ? 17.969 2.263 -6.922 1.00 93.00 189 ARG A O 1
ATOM 1531 N N . ARG A 1 190 ? 18.168 2.206 -4.678 1.00 88.12 190 ARG A N 1
ATOM 1532 C CA . ARG A 1 190 ? 17.333 3.381 -4.439 1.00 88.12 190 ARG A CA 1
ATOM 1533 C C . ARG A 1 190 ? 17.963 4.634 -5.041 1.00 88.12 190 ARG A C 1
ATOM 1535 O O . ARG A 1 190 ? 19.174 4.836 -4.989 1.00 88.12 190 ARG A O 1
ATOM 1542 N N . SER A 1 191 ? 17.120 5.474 -5.635 1.00 84.12 191 SER A N 1
ATOM 1543 C CA . SER A 1 191 ? 17.525 6.810 -6.069 1.00 84.12 191 SER A CA 1
ATOM 1544 C C . SER A 1 191 ? 17.432 7.765 -4.889 1.00 84.12 191 SER A C 1
ATOM 1546 O O . SER A 1 191 ? 16.378 7.863 -4.273 1.00 84.12 191 SER A O 1
ATOM 1548 N N . GLU A 1 192 ? 18.494 8.519 -4.634 1.00 79.88 192 GLU A N 1
ATOM 1549 C CA . GLU A 1 192 ? 18.465 9.674 -3.723 1.00 79.88 192 GLU A CA 1
ATOM 1550 C C . GLU A 1 192 ? 18.036 10.964 -4.445 1.00 79.88 192 GLU A C 1
ATOM 1552 O O . GLU A 1 192 ? 17.821 12.001 -3.827 1.00 79.88 192 GLU A O 1
ATOM 1557 N N . ARG A 1 193 ? 17.910 10.913 -5.778 1.00 77.31 193 ARG A N 1
ATOM 1558 C CA . ARG A 1 193 ? 17.545 12.051 -6.632 1.00 77.31 193 ARG A CA 1
ATOM 1559 C C . ARG A 1 193 ? 16.079 11.981 -7.053 1.00 77.31 193 ARG A C 1
ATOM 1561 O O . ARG A 1 193 ? 15.550 10.884 -7.254 1.00 77.31 193 ARG A O 1
ATOM 1568 N N . ASP A 1 194 ? 15.476 13.151 -7.268 1.00 74.19 194 ASP A N 1
ATOM 1569 C CA . ASP A 1 194 ? 14.128 13.333 -7.830 1.00 74.19 194 ASP A CA 1
ATOM 1570 C C . ASP A 1 194 ? 13.031 12.542 -7.093 1.00 74.19 194 ASP A C 1
ATOM 1572 O O . ASP A 1 194 ? 12.169 11.892 -7.704 1.00 74.19 194 ASP A O 1
ATOM 1576 N N . LEU A 1 195 ? 13.087 12.571 -5.760 1.00 84.19 195 LEU A N 1
ATOM 1577 C CA . LEU A 1 195 ? 12.082 11.969 -4.895 1.00 84.19 195 LEU A CA 1
ATOM 1578 C C . LEU A 1 195 ? 10.857 12.896 -4.801 1.00 84.19 195 LEU A C 1
ATOM 1580 O O . LEU A 1 195 ? 11.008 14.059 -4.422 1.00 84.19 195 LEU A O 1
ATOM 1584 N N . PRO A 1 196 ? 9.641 12.426 -5.146 1.00 82.69 196 PRO A N 1
ATOM 1585 C CA . PRO A 1 196 ? 8.437 13.186 -4.856 1.00 82.69 196 PRO A CA 1
ATOM 1586 C C . PRO A 1 196 ? 8.296 13.362 -3.336 1.00 82.69 196 PRO A C 1
ATOM 1588 O O . PRO A 1 196 ? 8.797 12.537 -2.570 1.00 82.69 196 PRO A O 1
ATOM 1591 N N . PRO A 1 197 ? 7.610 14.410 -2.856 1.00 82.31 197 PRO A N 1
ATOM 1592 C CA . PRO A 1 197 ? 7.445 14.600 -1.421 1.00 82.31 197 PRO A CA 1
ATOM 1593 C C . PRO A 1 197 ? 6.816 13.367 -0.757 1.00 82.31 197 PRO A C 1
ATOM 1595 O O . PRO A 1 197 ? 5.880 12.789 -1.312 1.00 82.31 197 PRO A O 1
ATOM 1598 N N . GLY A 1 198 ? 7.350 12.958 0.396 1.00 83.75 198 GLY A N 1
ATOM 1599 C CA . GLY A 1 198 ? 6.933 11.747 1.116 1.00 83.75 198 GLY A CA 1
ATOM 1600 C C . GLY A 1 198 ? 7.477 10.423 0.554 1.00 83.75 198 GLY A C 1
ATOM 1601 O O . GLY A 1 198 ? 7.127 9.353 1.038 1.00 83.75 198 GLY A O 1
ATOM 1602 N N . ALA A 1 199 ? 8.327 10.455 -0.474 1.00 89.56 199 ALA A N 1
ATOM 1603 C CA . ALA A 1 199 ? 8.953 9.259 -1.024 1.00 89.56 199 ALA A CA 1
ATOM 1604 C C . ALA A 1 199 ? 10.132 8.781 -0.176 1.00 89.56 199 ALA A C 1
ATOM 1606 O O . ALA A 1 199 ? 11.134 9.478 -0.041 1.00 89.56 199 ALA A O 1
ATOM 1607 N N . TRP A 1 200 ? 10.039 7.549 0.315 1.00 92.06 200 TRP A N 1
ATOM 1608 C CA . TRP A 1 200 ? 11.110 6.916 1.089 1.00 92.06 200 TRP A CA 1
ATOM 1609 C C . TRP A 1 200 ? 11.156 5.388 0.954 1.00 92.06 200 TRP A C 1
ATOM 1611 O O . TRP A 1 200 ? 12.084 4.769 1.462 1.00 92.06 200 TRP A O 1
ATOM 1621 N N . LEU A 1 201 ? 10.176 4.771 0.292 1.00 94.38 201 LEU A N 1
ATOM 1622 C CA . LEU A 1 201 ? 10.106 3.325 0.072 1.00 94.38 201 LEU A CA 1
ATOM 1623 C C . LEU A 1 201 ? 10.795 2.934 -1.252 1.00 94.38 201 LEU A C 1
ATOM 1625 O O . LEU A 1 201 ? 11.077 3.788 -2.097 1.00 94.38 201 LEU A O 1
ATOM 1629 N N . PRO A 1 202 ? 11.046 1.643 -1.512 1.00 95.62 202 PRO A N 1
ATOM 1630 C CA . PRO A 1 202 ? 11.494 1.198 -2.820 1.00 95.62 202 PRO A CA 1
ATOM 1631 C C . PRO A 1 202 ? 10.524 1.649 -3.923 1.00 95.62 202 PRO A C 1
ATOM 1633 O O . PRO A 1 202 ? 9.300 1.701 -3.745 1.00 95.62 202 PRO A O 1
ATOM 1636 N N . PHE A 1 203 ? 11.086 1.982 -5.087 1.00 95.62 203 PHE A N 1
ATOM 1637 C CA . PHE A 1 203 ? 10.344 2.429 -6.270 1.00 95.62 203 PHE A CA 1
ATOM 1638 C C . PHE A 1 203 ? 9.558 3.746 -6.120 1.00 95.62 203 PHE A C 1
ATOM 1640 O O . PHE A 1 203 ? 8.790 4.095 -7.016 1.00 95.62 203 PHE A O 1
ATOM 1647 N N . THR A 1 204 ? 9.806 4.573 -5.102 1.00 94.06 204 THR A N 1
ATOM 1648 C CA . THR A 1 204 ? 9.102 5.864 -4.964 1.00 94.06 204 THR A CA 1
ATOM 1649 C C . THR A 1 204 ? 9.722 7.033 -5.730 1.00 94.06 204 THR A C 1
ATOM 1651 O O . THR A 1 204 ? 9.189 8.132 -5.652 1.00 94.06 204 THR A O 1
ATOM 1654 N N . SER A 1 205 ? 10.801 6.857 -6.505 1.00 93.25 205 SER A N 1
ATOM 1655 C CA . SER A 1 205 ? 11.296 7.941 -7.380 1.00 93.25 205 SER A CA 1
ATOM 1656 C C . SER A 1 205 ? 10.239 8.339 -8.418 1.00 93.25 205 SER A C 1
ATOM 1658 O O . SER A 1 205 ? 9.368 7.529 -8.756 1.00 93.25 205 SER A O 1
ATOM 1660 N N . ARG A 1 206 ? 10.326 9.548 -8.993 1.00 91.81 206 ARG A N 1
ATOM 1661 C CA . ARG A 1 206 ? 9.356 10.004 -10.011 1.00 91.81 206 ARG A CA 1
ATOM 1662 C C . ARG A 1 206 ? 9.154 8.985 -11.140 1.00 91.81 206 ARG A C 1
ATOM 1664 O O . ARG A 1 206 ? 8.026 8.682 -11.507 1.00 91.81 206 ARG A O 1
ATOM 1671 N N . LEU A 1 207 ? 10.244 8.443 -11.686 1.00 93.06 207 LEU A N 1
ATOM 1672 C CA . LEU A 1 207 ? 10.187 7.565 -12.863 1.00 93.06 207 LEU A CA 1
ATOM 1673 C C . LEU A 1 207 ? 9.771 6.131 -12.513 1.00 93.06 207 LEU A C 1
ATOM 1675 O O . LEU A 1 207 ? 9.115 5.476 -13.312 1.00 93.06 207 LEU A O 1
ATOM 1679 N N . THR A 1 208 ? 10.117 5.634 -11.327 1.00 94.25 208 THR A N 1
ATOM 1680 C CA . THR A 1 208 ? 9.646 4.318 -10.861 1.00 94.25 208 THR A CA 1
ATOM 1681 C C . THR A 1 208 ? 8.186 4.366 -10.409 1.00 94.25 208 THR A C 1
ATOM 1683 O O . THR A 1 208 ? 7.476 3.381 -10.563 1.00 94.25 208 THR A O 1
ATOM 1686 N N . THR A 1 209 ? 7.702 5.524 -9.955 1.00 95.00 209 THR A N 1
ATOM 1687 C CA . THR A 1 209 ? 6.279 5.745 -9.657 1.00 95.00 209 THR A CA 1
ATOM 1688 C C . THR A 1 209 ? 5.420 5.648 -10.917 1.00 95.00 209 THR A C 1
ATOM 1690 O O . THR A 1 209 ? 4.331 5.090 -10.856 1.00 95.00 209 THR A O 1
ATOM 1693 N N . LEU A 1 210 ? 5.917 6.099 -12.079 1.00 94.56 210 LEU A N 1
ATOM 1694 C CA . LEU A 1 210 ? 5.218 5.899 -13.357 1.00 94.56 210 LEU A CA 1
ATOM 1695 C C . LEU A 1 210 ? 5.029 4.412 -13.681 1.00 94.56 210 LEU A C 1
ATOM 1697 O O . LEU A 1 210 ? 3.963 4.038 -14.145 1.00 94.56 210 LEU A O 1
ATOM 1701 N N . LEU A 1 211 ? 6.009 3.552 -13.374 1.00 94.94 211 LEU A N 1
ATOM 1702 C CA . LEU A 1 211 ? 5.823 2.102 -13.506 1.00 94.94 211 LEU A CA 1
ATOM 1703 C C . LEU A 1 211 ? 4.710 1.592 -12.580 1.00 94.94 211 LEU A C 1
ATOM 1705 O O . LEU A 1 211 ? 3.865 0.827 -13.028 1.00 94.94 211 LEU A O 1
ATOM 1709 N N . GLY A 1 212 ? 4.694 2.027 -11.316 1.00 95.94 212 GLY A N 1
ATOM 1710 C CA . GLY A 1 212 ? 3.607 1.689 -10.394 1.00 95.94 212 GLY A CA 1
ATOM 1711 C C . GLY A 1 212 ? 2.239 2.102 -10.948 1.00 95.94 212 GLY A C 1
ATOM 1712 O O . GLY A 1 212 ? 1.292 1.329 -10.876 1.00 95.94 212 GLY A O 1
ATOM 1713 N N . ARG A 1 213 ? 2.144 3.280 -11.576 1.00 95.56 213 ARG A N 1
ATOM 1714 C CA . ARG A 1 213 ? 0.901 3.771 -12.194 1.00 95.56 213 ARG A CA 1
ATOM 1715 C C . ARG A 1 213 ? 0.411 2.917 -13.351 1.00 95.56 213 ARG A C 1
ATOM 1717 O O . ARG A 1 213 ? -0.793 2.744 -13.472 1.00 95.56 213 ARG A O 1
ATOM 1724 N N . GLU A 1 214 ? 1.309 2.368 -14.164 1.00 94.06 214 GLU A N 1
ATOM 1725 C CA . GLU A 1 214 ? 0.922 1.440 -15.237 1.00 94.06 214 GLU A CA 1
ATOM 1726 C C . GLU A 1 214 ? 0.258 0.166 -14.681 1.00 94.06 214 GLU A C 1
ATOM 1728 O O . GLU A 1 214 ? -0.616 -0.419 -15.320 1.00 94.06 214 GLU A O 1
ATOM 1733 N N . LEU A 1 215 ? 0.624 -0.248 -13.462 1.00 94.38 215 LEU A N 1
ATOM 1734 C CA . LEU A 1 215 ? -0.030 -1.362 -12.775 1.00 94.38 215 LEU A CA 1
ATOM 1735 C C . LEU A 1 215 ? -1.355 -0.970 -12.108 1.00 94.38 215 LEU A C 1
ATOM 1737 O O . LEU A 1 215 ? -2.134 -1.860 -11.773 1.00 94.38 215 LEU A O 1
ATOM 1741 N N . GLY A 1 216 ? -1.637 0.322 -11.935 1.00 94.69 216 GLY A N 1
ATOM 1742 C CA . GLY A 1 216 ? -2.820 0.793 -11.221 1.00 94.69 216 GLY A CA 1
ATOM 1743 C C . GLY A 1 216 ? -2.852 0.277 -9.782 1.00 94.69 216 GLY A C 1
ATOM 1744 O O . GLY A 1 216 ? -1.828 0.253 -9.094 1.00 94.69 216 GLY A O 1
ATOM 1745 N N . ASP A 1 217 ? -4.024 -0.141 -9.315 1.00 94.62 217 ASP A N 1
ATOM 1746 C CA . ASP A 1 217 ? -4.213 -0.586 -7.929 1.00 94.62 217 ASP A CA 1
ATOM 1747 C C . ASP A 1 217 ? -3.542 -1.951 -7.652 1.00 94.62 217 ASP A C 1
ATOM 1749 O O . ASP A 1 217 ? -3.135 -2.224 -6.521 1.00 94.62 217 ASP A O 1
ATOM 1753 N N . ASP A 1 218 ? -3.279 -2.765 -8.687 1.00 95.19 218 ASP A N 1
ATOM 1754 C CA . ASP A 1 218 ? -2.520 -4.021 -8.554 1.00 95.19 218 ASP A CA 1
ATOM 1755 C C . ASP A 1 218 ? -1.085 -3.801 -8.059 1.00 95.19 218 ASP A C 1
ATOM 1757 O O . ASP A 1 218 ? -0.467 -4.710 -7.495 1.00 95.19 218 ASP A O 1
ATOM 1761 N N . ALA A 1 219 ? -0.554 -2.583 -8.201 1.00 96.62 219 ALA A N 1
ATOM 1762 C CA . ALA A 1 219 ? 0.738 -2.215 -7.640 1.00 96.62 219 ALA A CA 1
ATOM 1763 C C . ALA A 1 219 ? 0.802 -2.453 -6.118 1.00 96.62 219 ALA A C 1
ATOM 1765 O O . ALA A 1 219 ? 1.869 -2.776 -5.594 1.00 96.62 219 ALA A O 1
ATOM 1766 N N . MET A 1 220 ? -0.331 -2.345 -5.414 1.00 95.75 220 MET A N 1
ATOM 1767 C CA . MET A 1 220 ? -0.417 -2.552 -3.962 1.00 95.75 220 MET A CA 1
ATOM 1768 C C . MET A 1 220 ? -0.421 -4.033 -3.567 1.00 95.75 220 MET A C 1
ATOM 1770 O O . MET A 1 220 ? -0.120 -4.359 -2.423 1.00 95.75 220 MET A O 1
ATOM 1774 N N . LYS A 1 221 ? -0.700 -4.938 -4.515 1.00 94.38 221 LYS A N 1
ATOM 1775 C CA . LYS A 1 221 ? -0.620 -6.398 -4.329 1.00 94.38 221 LYS A CA 1
ATOM 1776 C C . LYS A 1 221 ? 0.802 -6.939 -4.536 1.00 94.38 221 LYS A C 1
ATOM 1778 O O . LYS A 1 221 ? 1.074 -8.103 -4.244 1.00 94.38 221 LYS A O 1
ATOM 1783 N N . CYS A 1 222 ? 1.700 -6.112 -5.069 1.00 96.56 222 CYS A N 1
ATOM 1784 C CA . CYS A 1 222 ? 3.064 -6.488 -5.418 1.00 96.56 222 CYS A CA 1
ATOM 1785 C C . CYS A 1 222 ? 4.057 -6.159 -4.297 1.00 96.56 222 CYS A C 1
ATOM 1787 O O . CYS A 1 222 ? 3.890 -5.189 -3.556 1.00 96.56 222 CYS A O 1
ATOM 1789 N N . GLY A 1 223 ? 5.131 -6.941 -4.226 1.00 96.25 223 GLY A N 1
ATOM 1790 C CA . GLY A 1 223 ? 6.315 -6.623 -3.437 1.00 96.25 223 GLY A CA 1
ATOM 1791 C C . GLY A 1 223 ? 7.260 -5.710 -4.209 1.00 96.25 223 GLY A C 1
ATOM 1792 O O . GLY A 1 223 ? 7.401 -5.849 -5.424 1.00 96.25 223 GLY A O 1
ATOM 1793 N N . TRP A 1 224 ? 7.940 -4.802 -3.517 1.00 97.56 224 TRP A N 1
ATOM 1794 C CA . TRP A 1 224 ? 8.861 -3.844 -4.131 1.00 97.56 224 TRP A CA 1
ATOM 1795 C C . TRP A 1 224 ? 10.147 -3.743 -3.323 1.00 97.56 224 TRP A C 1
ATOM 1797 O O . TRP A 1 224 ? 10.106 -3.455 -2.127 1.00 97.56 224 TRP A O 1
ATOM 1807 N N . THR A 1 225 ? 11.292 -3.930 -3.975 1.00 97.38 225 THR A N 1
ATOM 1808 C CA . T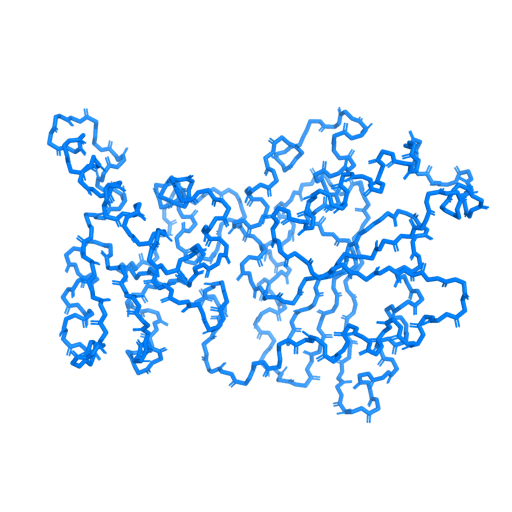HR A 1 225 ? 12.608 -3.898 -3.323 1.00 97.38 225 THR A CA 1
ATOM 1809 C C . THR A 1 225 ? 13.724 -3.560 -4.313 1.00 97.38 225 THR A C 1
ATOM 1811 O O . THR A 1 225 ? 13.489 -3.440 -5.514 1.00 97.38 225 THR A O 1
ATOM 1814 N N . ASN A 1 226 ? 14.951 -3.402 -3.827 1.00 97.12 226 ASN A N 1
ATOM 1815 C CA . ASN A 1 226 ? 16.146 -3.207 -4.638 1.00 97.12 226 ASN A CA 1
ATOM 1816 C C . ASN A 1 226 ? 17.162 -4.312 -4.333 1.00 97.12 226 ASN A C 1
ATOM 1818 O O . ASN A 1 226 ? 17.326 -4.692 -3.177 1.00 97.12 226 ASN A O 1
ATOM 1822 N N . ALA A 1 227 ? 17.888 -4.775 -5.350 1.00 96.38 227 ALA A N 1
ATOM 1823 C CA . ALA A 1 227 ? 18.906 -5.821 -5.229 1.00 96.38 227 ALA A CA 1
ATOM 1824 C C . ALA A 1 227 ? 19.961 -5.517 -4.148 1.00 96.38 227 ALA A C 1
ATOM 1826 O O . ALA A 1 227 ? 20.421 -6.415 -3.451 1.00 96.38 227 ALA A O 1
ATOM 1827 N N . HIS A 1 228 ? 20.320 -4.241 -3.981 1.00 94.06 228 HIS A N 1
ATOM 1828 C CA . HIS A 1 228 ? 21.294 -3.797 -2.980 1.00 94.06 228 HIS A CA 1
ATOM 1829 C C . HIS A 1 228 ? 20.777 -3.775 -1.529 1.00 94.06 228 HIS A C 1
ATOM 1831 O O . HIS A 1 228 ? 21.582 -3.634 -0.612 1.00 94.06 228 HIS A O 1
ATOM 1837 N N . GLU A 1 229 ? 19.466 -3.874 -1.307 1.00 92.06 229 GLU A N 1
ATOM 1838 C CA . GLU A 1 229 ? 18.838 -3.647 0.005 1.00 92.06 229 GLU A CA 1
ATOM 1839 C C . GLU A 1 229 ? 18.286 -4.933 0.634 1.00 92.06 229 GLU A C 1
ATOM 1841 O O . GLU A 1 229 ? 17.926 -4.935 1.811 1.00 92.06 229 GLU A O 1
ATOM 1846 N N . ILE A 1 230 ? 18.210 -6.028 -0.128 1.00 93.06 230 ILE A N 1
ATOM 1847 C CA . ILE A 1 230 ? 17.554 -7.263 0.302 1.00 93.06 230 ILE A CA 1
ATOM 1848 C C . ILE A 1 230 ? 18.465 -8.488 0.146 1.00 93.06 230 ILE A C 1
ATOM 1850 O O . ILE A 1 230 ? 19.079 -8.674 -0.906 1.00 93.06 230 ILE A O 1
ATOM 1854 N N . PRO A 1 231 ? 18.543 -9.374 1.156 1.00 92.50 231 PRO A N 1
ATOM 1855 C CA . PRO A 1 231 ? 19.228 -10.650 0.998 1.00 92.50 231 PRO A CA 1
ATOM 1856 C C . PRO A 1 231 ? 18.525 -11.528 -0.058 1.00 92.50 231 PRO A C 1
ATOM 1858 O O . PRO A 1 231 ? 17.303 -11.694 0.018 1.00 92.50 231 PRO A O 1
ATOM 1861 N N . PRO A 1 232 ? 19.253 -12.157 -1.005 1.00 92.50 232 PRO A N 1
ATOM 1862 C CA . PRO A 1 232 ? 18.652 -12.966 -2.071 1.00 92.50 232 PRO A CA 1
ATOM 1863 C C . PRO A 1 232 ? 17.726 -14.083 -1.573 1.00 92.50 232 PRO A C 1
ATOM 1865 O O . PRO A 1 232 ? 16.722 -14.399 -2.205 1.00 92.50 232 PRO A O 1
ATOM 1868 N N . GLN A 1 233 ? 18.042 -14.662 -0.410 1.00 90.69 233 GLN A N 1
ATOM 1869 C CA . GLN A 1 233 ? 17.308 -15.771 0.204 1.00 90.69 233 GLN A CA 1
ATOM 1870 C C . GLN A 1 233 ? 15.847 -15.420 0.508 1.00 90.69 233 GLN A C 1
ATOM 1872 O O . GLN A 1 233 ? 15.002 -16.305 0.536 1.00 90.69 233 GLN A O 1
ATOM 1877 N N . GLN A 1 234 ? 15.545 -14.137 0.701 1.00 89.56 234 GLN A N 1
ATOM 1878 C CA . GLN A 1 234 ? 14.205 -13.646 1.037 1.00 89.56 234 GLN A CA 1
ATOM 1879 C C . GLN A 1 234 ? 13.266 -13.580 -0.172 1.00 89.56 234 GLN A C 1
ATOM 1881 O O . GLN A 1 234 ? 12.043 -13.473 -0.045 1.00 89.56 234 GLN A O 1
ATOM 1886 N N . LEU A 1 235 ? 13.855 -13.630 -1.365 1.00 90.69 235 LEU A N 1
ATOM 1887 C CA . LEU A 1 235 ? 13.147 -13.661 -2.635 1.00 90.69 235 LEU A CA 1
ATOM 1888 C C . LEU A 1 235 ? 13.140 -15.060 -3.261 1.00 90.69 235 LEU A C 1
ATOM 1890 O O . LEU A 1 235 ? 12.538 -15.249 -4.318 1.00 90.69 235 LEU A O 1
ATOM 1894 N N . ARG A 1 236 ? 13.760 -16.051 -2.611 1.00 84.56 236 ARG A N 1
ATOM 1895 C CA . ARG A 1 236 ? 13.624 -17.455 -3.011 1.00 84.56 236 ARG A CA 1
ATOM 1896 C C . ARG A 1 236 ? 12.174 -17.894 -2.823 1.00 84.56 236 ARG A C 1
ATOM 1898 O O . ARG A 1 236 ? 11.490 -17.426 -1.914 1.00 84.56 236 ARG A O 1
ATOM 1905 N N . ASN A 1 237 ? 11.693 -18.772 -3.697 1.00 84.12 237 ASN A N 1
ATOM 1906 C CA . ASN A 1 237 ? 10.302 -19.255 -3.739 1.00 84.12 237 ASN A CA 1
ATOM 1907 C C . ASN A 1 237 ? 9.224 -18.231 -4.151 1.00 84.12 237 ASN A C 1
ATOM 1909 O O . ASN A 1 237 ? 8.029 -18.512 -4.027 1.00 84.12 237 ASN A O 1
ATOM 1913 N N . ARG A 1 238 ? 9.590 -17.044 -4.652 1.00 88.62 238 ARG A N 1
ATOM 1914 C CA . ARG A 1 238 ? 8.594 -16.120 -5.220 1.00 88.62 238 ARG A CA 1
ATOM 1915 C C . ARG A 1 238 ? 8.070 -16.679 -6.541 1.00 88.62 238 ARG A C 1
ATOM 1917 O O . ARG A 1 238 ? 8.851 -17.098 -7.390 1.00 88.62 238 ARG A O 1
ATOM 1924 N N . LYS A 1 239 ? 6.743 -16.656 -6.728 1.00 90.62 239 LYS A N 1
ATOM 1925 C CA . LYS A 1 239 ? 6.100 -17.181 -7.947 1.00 90.62 239 LYS A CA 1
ATOM 1926 C C . LYS A 1 239 ? 6.583 -16.442 -9.195 1.00 90.62 239 LYS A C 1
ATOM 1928 O O . LYS A 1 239 ? 6.856 -17.070 -10.216 1.00 90.62 239 LYS A O 1
ATOM 1933 N N . CYS A 1 240 ? 6.686 -15.117 -9.100 1.00 95.25 240 CYS A N 1
ATOM 1934 C CA . CYS A 1 240 ? 7.169 -14.266 -10.175 1.00 95.25 240 CYS A CA 1
ATOM 1935 C C . CYS A 1 240 ? 8.087 -13.162 -9.638 1.00 95.25 240 CYS A C 1
ATOM 1937 O O . CYS A 1 240 ? 7.727 -12.436 -8.708 1.00 95.25 240 CYS A O 1
ATOM 1939 N N . ILE A 1 241 ? 9.245 -12.986 -10.271 1.00 96.75 241 ILE A N 1
ATOM 1940 C CA . ILE A 1 241 ? 10.155 -11.865 -10.021 1.00 96.75 241 ILE A CA 1
ATOM 1941 C C . ILE A 1 241 ? 10.273 -11.033 -11.292 1.00 96.75 241 ILE A C 1
ATOM 1943 O O . ILE A 1 241 ? 10.608 -11.554 -12.355 1.00 96.75 241 ILE A O 1
ATOM 1947 N N . VAL A 1 242 ? 10.027 -9.729 -11.174 1.00 97.62 242 VAL A N 1
ATOM 1948 C CA . VAL A 1 242 ? 10.222 -8.766 -12.259 1.00 97.62 242 VAL A CA 1
ATOM 1949 C C . VAL A 1 242 ? 11.466 -7.932 -11.973 1.00 97.62 242 VAL A C 1
ATOM 1951 O O . VAL A 1 242 ? 11.443 -7.024 -11.141 1.00 97.62 242 VAL A O 1
ATOM 1954 N N . SER A 1 243 ? 12.573 -8.215 -12.660 1.00 97.75 243 SER A N 1
ATOM 1955 C CA . SER A 1 243 ? 13.780 -7.395 -12.541 1.00 97.75 243 SER A CA 1
ATOM 1956 C C . SER A 1 243 ? 13.704 -6.172 -13.451 1.00 97.75 243 SER A C 1
ATOM 1958 O O . SER A 1 243 ? 13.395 -6.277 -14.639 1.00 97.75 243 SER A O 1
ATOM 1960 N N . CYS A 1 244 ? 14.039 -5.009 -12.905 1.00 97.75 244 CYS A N 1
ATOM 1961 C CA . CYS A 1 244 ? 14.015 -3.734 -13.606 1.00 97.75 244 CYS A CA 1
ATOM 1962 C C . CYS A 1 244 ? 15.440 -3.292 -13.957 1.00 97.75 244 CYS A C 1
ATOM 1964 O O . CYS A 1 244 ? 16.141 -2.695 -13.142 1.00 97.75 244 CYS A O 1
ATOM 1966 N N . GLY A 1 245 ? 15.861 -3.529 -15.199 1.00 97.12 245 GLY A N 1
ATOM 1967 C CA . GLY A 1 245 ? 17.180 -3.152 -15.705 1.00 97.12 245 GLY A CA 1
ATOM 1968 C C . GLY A 1 245 ? 18.250 -4.236 -15.5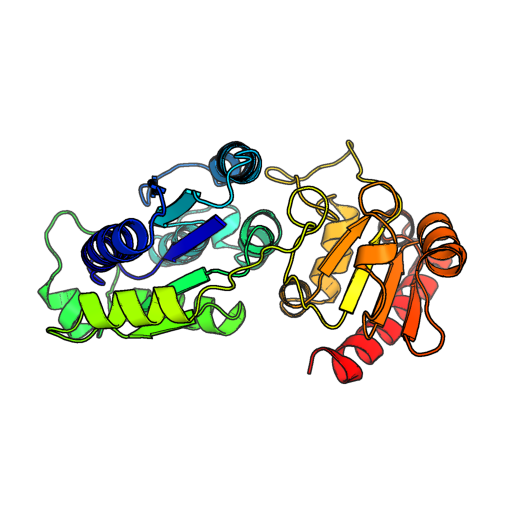71 1.00 97.12 245 GLY A C 1
ATOM 1969 O O . GLY A 1 245 ? 18.083 -5.251 -14.902 1.00 97.12 245 GLY A O 1
ATOM 1970 N N . LYS A 1 246 ? 19.388 -3.999 -16.236 1.00 96.94 246 LYS A N 1
ATOM 1971 C CA . LYS A 1 246 ? 20.456 -4.997 -16.407 1.00 96.94 246 LYS A CA 1
ATOM 1972 C C . LYS A 1 246 ? 21.068 -5.469 -15.082 1.00 96.94 246 LYS A C 1
ATOM 1974 O O . LYS A 1 246 ? 21.268 -6.665 -14.923 1.00 96.94 246 LYS A O 1
ATOM 1979 N N . ASN A 1 247 ? 21.350 -4.557 -14.152 1.00 97.12 247 ASN A N 1
ATOM 1980 C CA . ASN A 1 247 ? 21.997 -4.905 -12.882 1.00 97.12 247 ASN A CA 1
ATOM 1981 C C . ASN A 1 247 ? 21.077 -5.758 -12.001 1.00 97.12 247 ASN A C 1
ATOM 1983 O O . ASN A 1 247 ? 21.483 -6.827 -11.552 1.00 97.12 247 ASN A O 1
ATOM 1987 N N . ALA A 1 248 ? 19.816 -5.338 -11.847 1.00 97.50 248 ALA A N 1
ATOM 1988 C CA . ALA A 1 248 ? 18.806 -6.107 -11.125 1.00 97.50 248 ALA A CA 1
ATOM 1989 C C . ALA A 1 248 ? 18.614 -7.496 -11.746 1.00 97.50 248 ALA A C 1
ATOM 1991 O O . ALA A 1 248 ? 18.590 -8.488 -11.027 1.00 97.50 248 ALA A O 1
ATOM 1992 N N . ARG A 1 249 ? 18.549 -7.580 -13.083 1.00 97.44 249 ARG A N 1
ATOM 1993 C CA . ARG A 1 249 ? 18.477 -8.857 -13.802 1.00 97.44 249 ARG A CA 1
ATOM 1994 C C . ARG A 1 249 ? 19.647 -9.764 -13.457 1.00 97.44 249 ARG A C 1
ATOM 1996 O O . ARG A 1 249 ? 19.426 -10.893 -13.052 1.00 97.44 249 ARG A O 1
ATOM 2003 N N . MET A 1 250 ? 20.876 -9.268 -13.606 1.00 96.81 250 MET A N 1
ATOM 2004 C CA . MET A 1 250 ? 22.071 -10.059 -13.321 1.00 96.81 250 MET A CA 1
ATOM 2005 C C . MET A 1 250 ? 22.061 -10.565 -11.879 1.00 96.81 250 MET A C 1
ATOM 2007 O O . MET A 1 250 ? 22.352 -11.731 -11.649 1.00 96.81 250 MET A O 1
ATOM 2011 N N . TRP A 1 251 ? 21.689 -9.723 -10.918 1.00 96.75 251 TRP A N 1
ATOM 2012 C CA . TRP A 1 251 ? 21.603 -10.130 -9.520 1.00 96.75 251 TRP A CA 1
ATOM 2013 C C . TRP A 1 251 ? 20.535 -11.213 -9.287 1.00 96.75 251 TRP A C 1
ATOM 2015 O O . TRP A 1 251 ? 20.823 -12.217 -8.638 1.00 96.75 251 TRP A O 1
ATOM 2025 N N . VAL A 1 252 ? 19.338 -11.057 -9.864 1.00 96.38 252 VAL A N 1
ATOM 2026 C CA . VAL A 1 252 ? 18.261 -12.055 -9.767 1.00 96.38 252 VAL A CA 1
ATOM 2027 C C . VAL A 1 252 ? 18.690 -13.387 -10.404 1.00 96.38 252 VAL A C 1
ATOM 2029 O O . VAL A 1 252 ? 18.584 -14.421 -9.743 1.00 96.38 252 VAL A O 1
ATOM 2032 N N . ASP A 1 253 ? 19.258 -13.346 -11.616 1.00 94.44 253 ASP A N 1
ATOM 2033 C CA . ASP A 1 253 ? 19.750 -14.514 -12.368 1.00 94.44 253 ASP A CA 1
ATOM 2034 C C . ASP A 1 253 ? 20.820 -15.305 -11.594 1.00 94.44 253 ASP A C 1
ATOM 2036 O O . ASP A 1 253 ? 20.867 -16.529 -11.681 1.00 94.44 253 ASP A O 1
ATOM 2040 N N . HIS A 1 254 ? 21.694 -14.621 -10.843 1.00 93.50 254 HIS A N 1
ATOM 2041 C CA . HIS A 1 254 ? 22.823 -15.265 -10.161 1.00 93.50 254 HIS A CA 1
ATOM 2042 C C . HIS A 1 254 ? 22.513 -15.709 -8.728 1.00 93.50 254 HIS A C 1
ATOM 2044 O O . HIS A 1 254 ? 23.093 -16.691 -8.268 1.00 93.50 254 HIS A O 1
ATOM 2050 N N . TYR A 1 255 ? 21.659 -14.983 -7.998 1.00 93.75 255 TYR A N 1
ATOM 2051 C CA . TYR A 1 255 ? 21.536 -15.164 -6.545 1.00 93.75 255 TYR A CA 1
ATOM 2052 C C . TYR A 1 255 ? 20.151 -15.599 -6.058 1.00 93.75 255 TYR A C 1
ATOM 2054 O O . TYR A 1 255 ? 20.049 -16.118 -4.937 1.00 93.75 255 TYR A O 1
ATOM 2062 N N . VAL A 1 256 ? 19.098 -15.373 -6.852 1.00 91.00 256 VAL A N 1
ATOM 2063 C CA . VAL A 1 256 ? 17.709 -15.528 -6.395 1.00 91.00 256 VAL A CA 1
ATOM 2064 C C . VAL A 1 256 ? 16.988 -16.699 -7.039 1.00 91.00 256 VAL A C 1
ATOM 2066 O O . VAL A 1 256 ? 16.347 -17.451 -6.313 1.00 91.00 256 VAL A O 1
ATOM 2069 N N . ILE A 1 257 ? 17.018 -16.811 -8.371 1.00 77.62 257 ILE A N 1
ATOM 2070 C CA . ILE A 1 257 ? 16.123 -17.729 -9.087 1.00 77.62 257 ILE A CA 1
ATOM 2071 C C . ILE A 1 257 ? 16.443 -19.182 -8.728 1.00 77.62 257 ILE A C 1
ATOM 2073 O O . ILE A 1 257 ? 17.514 -19.698 -9.049 1.00 77.62 257 ILE A O 1
ATOM 2077 N N . ASP A 1 258 ? 15.456 -19.846 -8.135 1.00 68.56 258 ASP A N 1
ATOM 2078 C CA . ASP A 1 258 ? 15.365 -21.301 -8.080 1.00 68.56 258 ASP A CA 1
ATOM 2079 C C . ASP A 1 258 ? 14.673 -21.822 -9.355 1.00 68.56 258 ASP A C 1
ATOM 2081 O O . ASP A 1 258 ? 13.965 -21.078 -10.035 1.00 68.56 258 ASP A O 1
ATOM 2085 N N . ARG A 1 259 ? 14.852 -23.108 -9.692 1.00 63.72 259 ARG A N 1
ATOM 2086 C CA . ARG A 1 259 ? 14.444 -23.696 -10.991 1.00 63.72 259 ARG A CA 1
ATOM 2087 C C . ARG A 1 259 ? 12.965 -23.507 -11.380 1.00 63.72 259 ARG A C 1
ATOM 2089 O O . ARG A 1 259 ? 12.667 -23.578 -12.569 1.00 63.72 259 ARG A O 1
ATOM 2096 N N . ASP A 1 260 ? 12.077 -23.254 -10.420 1.00 76.75 260 ASP A N 1
ATOM 2097 C CA . ASP A 1 260 ? 10.620 -23.271 -10.619 1.00 76.75 260 ASP A CA 1
ATOM 2098 C C . ASP A 1 260 ? 9.960 -21.875 -10.657 1.00 76.75 260 ASP A C 1
ATOM 2100 O O . ASP A 1 260 ? 8.770 -21.758 -10.959 1.00 76.75 260 ASP A O 1
ATOM 2104 N N . GLY A 1 261 ? 10.701 -20.803 -10.348 1.00 82.44 261 GLY A N 1
ATOM 2105 C CA . GLY A 1 261 ? 10.174 -19.432 -10.342 1.00 82.44 261 GLY A CA 1
ATOM 2106 C C . GLY A 1 261 ? 10.157 -18.794 -11.733 1.00 82.44 261 GLY A C 1
ATOM 2107 O O . GLY A 1 261 ? 11.077 -18.989 -12.527 1.00 82.44 261 GLY A O 1
ATOM 2108 N N . VAL A 1 262 ? 9.140 -17.978 -12.037 1.00 91.94 262 VAL A N 1
ATOM 2109 C CA . VAL A 1 262 ? 9.131 -17.194 -13.282 1.00 91.94 262 VAL A CA 1
ATOM 2110 C C . VAL A 1 262 ? 9.904 -15.899 -13.088 1.00 91.94 262 VAL A C 1
ATOM 2112 O O . VAL A 1 262 ? 9.622 -15.112 -12.185 1.00 91.94 262 VAL A O 1
ATOM 2115 N N . HIS A 1 263 ? 10.855 -15.646 -13.979 1.00 95.00 263 HIS A N 1
ATOM 2116 C CA . HIS A 1 263 ? 11.602 -14.399 -14.014 1.00 95.00 263 HIS A CA 1
ATOM 2117 C C . HIS A 1 263 ? 11.338 -13.638 -15.304 1.00 95.00 263 HIS A C 1
ATOM 2119 O O . HIS A 1 263 ? 11.478 -14.165 -16.407 1.00 95.00 263 HIS A O 1
ATOM 2125 N N . ILE A 1 264 ? 10.949 -12.378 -15.145 1.00 95.62 264 ILE A N 1
ATOM 2126 C CA . ILE A 1 264 ? 10.703 -11.447 -16.239 1.00 95.62 264 ILE A CA 1
ATOM 2127 C C . ILE A 1 264 ? 11.653 -10.275 -16.060 1.00 95.62 264 ILE A C 1
ATOM 2129 O O . ILE A 1 264 ? 11.746 -9.679 -14.989 1.00 95.62 264 ILE A O 1
ATOM 2133 N N . ASN A 1 265 ? 12.346 -9.908 -17.130 1.00 96.62 265 ASN A N 1
ATOM 2134 C CA . ASN A 1 265 ? 13.199 -8.735 -17.126 1.00 96.62 265 ASN A CA 1
ATOM 2135 C C . ASN A 1 265 ? 12.615 -7.640 -18.015 1.00 96.62 265 ASN A C 1
ATOM 2137 O O . ASN A 1 265 ? 12.478 -7.828 -19.223 1.00 96.62 265 ASN A O 1
ATOM 2141 N N . ILE A 1 266 ? 12.391 -6.466 -17.430 1.00 97.00 266 ILE A N 1
ATOM 2142 C CA . ILE A 1 266 ? 12.011 -5.253 -18.156 1.00 97.00 266 ILE A CA 1
ATOM 2143 C C . ILE A 1 266 ? 13.143 -4.218 -18.103 1.00 97.00 266 ILE A C 1
ATOM 2145 O O . ILE A 1 266 ? 13.962 -4.227 -17.178 1.00 97.00 266 ILE A O 1
ATOM 2149 N N . PRO A 1 267 ? 13.231 -3.291 -19.073 1.00 96.50 267 PRO A N 1
ATOM 2150 C CA . PRO A 1 267 ? 14.160 -2.173 -18.970 1.00 96.50 267 PRO A CA 1
ATOM 2151 C C . PRO A 1 267 ? 13.871 -1.318 -17.729 1.00 96.50 267 PRO A C 1
ATOM 2153 O O . PRO A 1 267 ? 12.730 -1.196 -17.288 1.00 96.50 267 PRO A O 1
ATOM 2156 N N . HIS A 1 268 ? 14.906 -0.694 -17.164 1.00 96.12 268 HIS A N 1
ATOM 2157 C CA . HIS A 1 268 ? 14.740 0.105 -15.951 1.00 96.12 268 HIS A CA 1
ATOM 2158 C C . HIS A 1 268 ? 13.784 1.296 -16.204 1.00 96.12 268 HIS A C 1
ATOM 2160 O O . HIS A 1 268 ? 13.997 2.026 -17.181 1.00 96.12 268 HIS A O 1
ATOM 2166 N N . PRO A 1 269 ? 12.806 1.583 -15.317 1.00 94.06 269 PRO A N 1
ATOM 2167 C CA . PRO A 1 269 ? 11.852 2.689 -15.482 1.00 94.06 269 PRO A CA 1
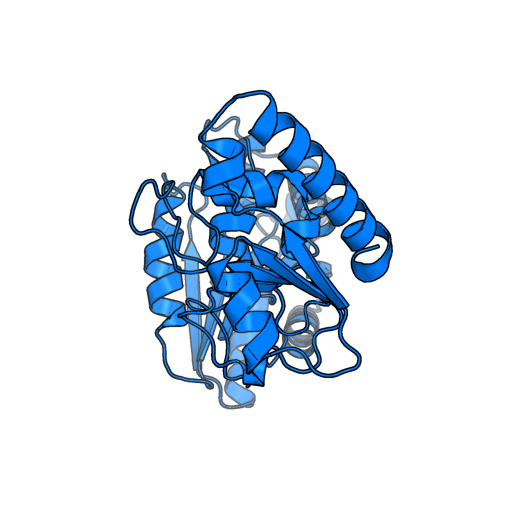ATOM 2168 C C . PRO A 1 269 ? 12.513 4.042 -15.739 1.00 94.06 269 PRO A C 1
ATOM 2170 O O . PRO A 1 269 ? 12.077 4.819 -16.583 1.00 94.06 269 PRO A O 1
ATOM 2173 N N . ALA A 1 270 ? 13.630 4.309 -15.058 1.00 93.44 270 ALA A N 1
ATOM 2174 C CA . ALA A 1 270 ? 14.388 5.537 -15.273 1.00 93.44 270 ALA A CA 1
ATOM 2175 C C . ALA A 1 270 ? 14.914 5.705 -16.709 1.00 93.44 270 ALA A C 1
ATOM 2177 O O . ALA A 1 270 ? 15.084 6.835 -17.143 1.00 93.44 270 ALA A O 1
ATOM 2178 N N . TRP A 1 271 ? 15.174 4.623 -17.447 1.00 94.38 271 TRP A N 1
ATOM 2179 C CA . TRP A 1 271 ? 15.535 4.701 -18.863 1.00 94.38 271 TRP A CA 1
ATOM 2180 C C . TRP A 1 271 ? 14.284 4.821 -19.741 1.00 94.38 271 TRP A C 1
ATOM 2182 O O . TRP A 1 271 ? 14.241 5.706 -20.594 1.00 94.38 271 TRP A O 1
ATOM 2192 N N . LEU A 1 272 ? 13.253 4.006 -19.471 1.00 93.06 272 LEU A N 1
ATOM 2193 C CA . LEU A 1 272 ? 11.990 3.990 -20.224 1.00 93.06 272 LEU A CA 1
ATOM 2194 C C . LEU A 1 272 ? 11.304 5.358 -20.266 1.00 93.06 272 LEU A C 1
ATOM 2196 O O . LEU A 1 272 ? 10.894 5.808 -21.330 1.00 93.06 272 LEU A O 1
ATOM 2200 N N . TYR A 1 273 ? 11.194 6.025 -19.116 1.00 92.50 273 TYR A N 1
ATOM 2201 C CA . TYR A 1 273 ? 10.393 7.244 -18.989 1.00 92.50 273 TYR A CA 1
ATOM 2202 C C . TYR A 1 273 ? 11.201 8.539 -19.113 1.00 92.50 273 TYR A C 1
ATOM 2204 O O . TYR A 1 273 ? 10.620 9.607 -19.307 1.00 92.50 273 TYR A O 1
ATOM 2212 N N . ARG A 1 274 ? 12.534 8.481 -18.981 1.00 91.81 274 ARG A N 1
ATOM 2213 C CA . ARG A 1 274 ? 13.389 9.673 -19.121 1.00 91.81 274 ARG A CA 1
ATOM 2214 C C . ARG A 1 274 ? 13.574 10.060 -20.578 1.00 91.81 274 ARG A C 1
ATOM 2216 O O . ARG A 1 274 ? 13.470 11.237 -20.906 1.00 91.81 274 ARG A O 1
ATOM 2223 N N . PHE A 1 275 ? 13.887 9.090 -21.429 1.00 89.69 275 PHE A N 1
ATOM 2224 C CA . PHE A 1 275 ? 14.121 9.343 -22.843 1.00 89.69 275 PHE A CA 1
ATOM 2225 C C . PHE A 1 275 ? 12.817 9.095 -23.593 1.00 89.69 275 PHE A C 1
ATOM 2227 O O . PHE A 1 275 ? 12.240 8.021 -23.479 1.00 89.69 275 PHE A O 1
ATOM 2234 N N . LYS A 1 276 ? 12.334 10.089 -24.339 1.00 87.88 276 LYS A N 1
ATOM 2235 C CA . LYS A 1 276 ? 11.121 9.979 -25.161 1.00 87.88 276 LYS A CA 1
ATOM 2236 C C . LYS A 1 276 ? 11.529 9.857 -26.627 1.00 87.88 276 LYS A C 1
ATOM 2238 O O . LYS A 1 276 ? 11.547 10.850 -27.343 1.00 87.88 276 LYS A O 1
ATOM 2243 N N . ASN A 1 277 ? 11.945 8.662 -27.039 1.00 94.12 277 ASN A N 1
ATOM 2244 C CA . ASN A 1 277 ? 12.327 8.363 -28.419 1.00 94.12 277 ASN A CA 1
ATOM 2245 C C . ASN A 1 277 ? 11.719 7.028 -28.873 1.00 94.12 277 ASN A C 1
ATOM 2247 O O . ASN A 1 277 ? 11.151 6.291 -28.070 1.00 94.12 277 ASN A O 1
ATOM 2251 N N . GLU A 1 278 ? 11.840 6.711 -30.161 1.00 92.25 278 GLU A N 1
ATOM 2252 C CA . GLU A 1 278 ? 11.247 5.499 -30.748 1.00 92.25 278 GLU A CA 1
ATOM 2253 C C . GLU A 1 278 ? 11.701 4.217 -30.040 1.00 92.25 278 GLU A C 1
ATOM 2255 O O . GLU A 1 278 ? 10.900 3.322 -29.772 1.00 92.25 278 GLU A O 1
ATOM 2260 N N . LYS A 1 279 ? 12.981 4.151 -29.654 1.00 94.06 279 LYS A N 1
ATOM 2261 C CA . LYS A 1 279 ? 13.552 2.987 -28.973 1.00 94.06 279 LYS A CA 1
ATOM 2262 C C . LYS A 1 279 ? 12.934 2.772 -27.592 1.00 94.06 279 LYS A C 1
ATOM 2264 O O . LYS A 1 279 ? 12.621 1.636 -27.239 1.00 94.06 279 LYS A O 1
ATOM 2269 N N . THR A 1 280 ? 12.773 3.828 -26.794 1.00 92.88 280 THR A N 1
ATOM 2270 C CA . THR A 1 280 ? 12.132 3.708 -25.478 1.00 92.88 280 THR A CA 1
ATOM 2271 C C . THR A 1 280 ? 10.631 3.492 -25.583 1.00 92.88 280 THR A C 1
ATOM 2273 O O . THR A 1 280 ? 10.092 2.755 -24.764 1.00 92.88 280 THR A O 1
ATOM 2276 N N . ALA A 1 281 ? 9.968 4.041 -26.603 1.00 91.44 281 ALA A N 1
ATOM 2277 C CA . ALA A 1 281 ? 8.553 3.790 -26.864 1.00 91.44 281 ALA A CA 1
ATOM 2278 C C . ALA A 1 281 ? 8.286 2.312 -27.194 1.00 91.44 281 ALA A C 1
ATOM 2280 O O . ALA A 1 281 ? 7.430 1.689 -26.566 1.00 91.44 281 ALA A O 1
ATOM 2281 N N . ALA A 1 282 ? 9.070 1.723 -28.103 1.00 93.44 282 ALA A N 1
ATOM 2282 C CA . ALA A 1 282 ? 8.973 0.301 -28.433 1.00 93.44 282 ALA A CA 1
ATOM 2283 C C . ALA A 1 282 ? 9.263 -0.587 -27.211 1.00 93.44 282 ALA A C 1
ATOM 2285 O O . ALA A 1 282 ? 8.530 -1.531 -26.924 1.00 93.44 282 ALA A O 1
ATOM 2286 N N . ALA A 1 283 ? 10.300 -0.251 -26.440 1.00 93.75 283 ALA A N 1
ATOM 2287 C CA . ALA A 1 283 ? 10.648 -0.992 -25.233 1.00 93.75 283 ALA A CA 1
ATOM 2288 C C . ALA A 1 283 ? 9.579 -0.880 -24.130 1.00 93.75 283 ALA A C 1
ATOM 2290 O O . ALA A 1 283 ? 9.333 -1.853 -23.418 1.00 93.75 283 ALA A O 1
ATOM 2291 N N . LEU A 1 284 ? 8.934 0.283 -23.997 1.00 92.69 284 LEU A N 1
ATOM 2292 C CA . LEU A 1 284 ? 7.820 0.487 -23.075 1.00 92.69 284 LEU A CA 1
ATOM 2293 C C . LEU A 1 284 ? 6.604 -0.344 -23.491 1.00 92.69 284 LEU A C 1
ATOM 2295 O O . LEU A 1 284 ? 5.996 -0.970 -22.632 1.00 92.69 284 LEU A O 1
ATOM 2299 N N . ALA A 1 285 ? 6.277 -0.404 -24.785 1.00 93.56 285 ALA A N 1
ATOM 2300 C CA . ALA A 1 285 ? 5.187 -1.241 -25.286 1.00 93.56 285 ALA A CA 1
ATOM 2301 C C . ALA A 1 285 ? 5.412 -2.724 -24.945 1.00 93.56 285 ALA A C 1
ATOM 2303 O O . ALA A 1 285 ? 4.523 -3.372 -24.397 1.00 93.56 285 ALA A O 1
ATOM 2304 N N . THR A 1 286 ? 6.625 -3.238 -25.169 1.00 94.62 286 THR A N 1
ATOM 2305 C CA . THR A 1 286 ? 6.985 -4.607 -24.773 1.00 94.62 286 THR A CA 1
ATOM 2306 C C . THR A 1 286 ? 6.888 -4.807 -23.262 1.00 94.62 286 THR A C 1
ATOM 2308 O O . THR A 1 286 ? 6.321 -5.801 -22.817 1.00 94.62 286 THR A O 1
ATOM 2311 N N . ALA A 1 287 ? 7.389 -3.862 -22.458 1.00 93.31 287 ALA A N 1
ATOM 2312 C CA . ALA A 1 287 ? 7.277 -3.948 -21.004 1.00 93.31 287 ALA A CA 1
ATOM 2313 C C . ALA A 1 287 ? 5.809 -4.002 -20.554 1.00 93.31 287 ALA A C 1
ATOM 2315 O O . ALA A 1 287 ? 5.473 -4.845 -19.731 1.00 93.31 287 ALA A O 1
ATOM 2316 N N . LYS A 1 288 ? 4.925 -3.177 -21.131 1.00 93.62 288 LYS A N 1
ATOM 2317 C CA . LYS A 1 288 ? 3.485 -3.204 -20.830 1.00 93.62 288 LYS A CA 1
ATOM 2318 C C . LYS A 1 288 ? 2.854 -4.559 -21.148 1.00 93.62 288 LYS A C 1
ATOM 2320 O O . LYS A 1 288 ? 2.113 -5.073 -20.322 1.00 93.62 288 LYS A O 1
ATOM 2325 N N . LEU A 1 289 ? 3.195 -5.175 -22.282 1.00 94.75 289 LEU A N 1
ATOM 2326 C CA . LEU A 1 289 ? 2.705 -6.518 -22.620 1.00 94.75 289 LEU A CA 1
ATOM 2327 C C . LEU A 1 289 ? 3.126 -7.570 -21.586 1.00 94.75 289 LEU A C 1
ATOM 2329 O O . LEU A 1 289 ? 2.319 -8.421 -21.217 1.00 94.75 289 LEU A O 1
ATOM 2333 N N . GLU A 1 290 ? 4.363 -7.510 -21.090 1.00 93.81 290 GLU A N 1
ATOM 2334 C CA . GLU A 1 290 ? 4.802 -8.414 -20.022 1.00 93.81 290 GLU A CA 1
ATOM 2335 C C . GLU A 1 290 ? 4.092 -8.125 -18.693 1.00 93.81 290 GLU A C 1
ATOM 2337 O O . GLU A 1 290 ? 3.711 -9.062 -17.995 1.00 93.81 290 GLU A O 1
ATOM 2342 N N . LEU A 1 291 ? 3.845 -6.855 -18.352 1.00 92.12 291 LEU A N 1
ATOM 2343 C CA . LEU A 1 291 ? 3.080 -6.497 -17.152 1.00 92.12 291 LEU A CA 1
ATOM 2344 C C . LEU A 1 291 ? 1.627 -6.984 -17.230 1.00 92.12 291 LEU A C 1
ATOM 2346 O O . LEU A 1 291 ? 1.120 -7.491 -16.234 1.00 92.12 291 LEU A O 1
ATOM 2350 N N . GLU A 1 292 ? 0.980 -6.917 -18.396 1.00 93.75 292 GLU A N 1
ATOM 2351 C CA . GLU A 1 292 ? -0.366 -7.480 -18.582 1.00 93.75 292 GLU A CA 1
ATOM 2352 C C . GLU A 1 292 ? -0.374 -9.006 -18.434 1.00 93.75 292 GLU A C 1
ATOM 2354 O O . GLU A 1 292 ? -1.267 -9.569 -17.801 1.00 93.75 292 GLU A O 1
ATOM 2359 N N . ARG A 1 293 ? 0.654 -9.697 -18.945 1.00 93.00 293 ARG A N 1
ATOM 2360 C CA . ARG A 1 293 ? 0.810 -11.145 -18.723 1.00 93.00 293 ARG A CA 1
ATOM 2361 C C . ARG A 1 293 ? 0.999 -11.475 -17.247 1.00 93.00 293 ARG A C 1
ATOM 2363 O O . ARG A 1 293 ? 0.432 -12.452 -16.764 1.00 93.00 293 ARG A O 1
ATOM 2370 N N . VAL A 1 294 ? 1.789 -10.672 -16.533 1.00 92.19 294 VAL A N 1
ATOM 2371 C CA . VAL A 1 294 ? 1.970 -10.810 -15.083 1.00 92.19 294 VAL A CA 1
ATOM 2372 C C . VAL A 1 294 ? 0.643 -10.602 -14.363 1.00 92.19 294 VAL A C 1
ATOM 2374 O O . VAL A 1 294 ? 0.279 -11.429 -13.527 1.00 92.19 294 VAL A O 1
ATOM 2377 N N . ARG A 1 295 ? -0.100 -9.549 -14.721 1.00 92.00 295 ARG A N 1
ATOM 2378 C CA . ARG A 1 295 ? -1.407 -9.239 -14.142 1.00 92.00 295 ARG A CA 1
ATOM 2379 C C . ARG A 1 295 ? -2.372 -10.409 -14.312 1.00 92.00 295 ARG A C 1
ATOM 2381 O O . ARG A 1 295 ? -2.838 -10.946 -13.313 1.00 92.00 295 ARG A O 1
ATOM 2388 N N . GLY A 1 296 ? -2.592 -10.855 -15.548 1.00 92.81 296 GLY A N 1
ATOM 2389 C CA . GLY A 1 296 ? -3.558 -11.914 -15.854 1.00 92.81 296 GLY A CA 1
ATOM 2390 C C . GLY A 1 296 ? -3.183 -13.309 -15.344 1.00 92.81 296 GLY A C 1
ATOM 2391 O O . GLY A 1 296 ? -4.035 -14.188 -15.320 1.00 92.81 296 GLY A O 1
ATOM 2392 N N . ARG A 1 297 ? -1.920 -13.547 -14.961 1.00 93.62 297 ARG A N 1
ATOM 2393 C CA . ARG A 1 297 ? -1.475 -14.853 -14.447 1.00 93.62 297 ARG A CA 1
ATOM 2394 C C . ARG A 1 297 ? -1.317 -14.897 -12.929 1.00 93.62 297 ARG A C 1
ATOM 2396 O O . ARG A 1 297 ? -1.444 -15.974 -12.349 1.00 93.62 297 ARG A O 1
ATOM 2403 N N . TYR A 1 298 ? -0.971 -13.775 -12.298 1.00 92.69 298 TYR A N 1
ATOM 2404 C CA . TYR A 1 298 ? -0.544 -13.761 -10.895 1.00 92.69 298 TYR A CA 1
ATOM 2405 C C . TYR A 1 298 ? -1.301 -12.782 -9.993 1.00 92.69 298 TYR A C 1
ATOM 2407 O O . TYR A 1 298 ? -1.169 -12.917 -8.776 1.00 92.69 298 TYR A O 1
ATOM 2415 N N . LEU A 1 299 ? -2.028 -11.801 -10.542 1.00 89.75 299 LEU A N 1
ATOM 2416 C CA . LEU A 1 299 ? -2.672 -10.725 -9.766 1.00 89.75 299 LEU A CA 1
ATOM 2417 C C . LEU A 1 299 ? -4.204 -10.673 -9.916 1.00 89.75 299 LEU A C 1
ATOM 2419 O O . LEU A 1 299 ? -4.852 -9.966 -9.133 1.00 89.75 299 LEU A O 1
ATOM 2423 N N . SER A 1 300 ? -4.750 -11.395 -10.901 1.00 84.94 300 SER A N 1
ATOM 2424 C CA . SER A 1 300 ? -6.185 -11.617 -11.128 1.00 84.94 300 SER A CA 1
ATOM 2425 C C . SER A 1 300 ? -6.774 -12.661 -10.192 1.00 84.94 300 SER A C 1
ATOM 2427 O O . SER A 1 300 ? -6.102 -13.707 -10.024 1.00 84.94 300 SER A O 1
#

Nearest PDB structures (foldseek):
  3hjn-assembly1_A  TM=7.403E-01  e=3.500E-04  Thermotoga maritima MSB8
  3hjn-assembly1_B  TM=6.706E-01  e=4.984E-04  Thermotoga maritima MSB8
  4dwj-assembly4_H  TM=6.262E-01  e=3.299E-04  Staphylococcus aureus subsp. aureus Mu50
  4qgf-assembly1_B  TM=6.001E-01  e=2.317E-04  Staphylococcus aureus subsp. aureus MRSA252
  4f4i-assembly2_A  TM=5.904E-01  e=3.937E-04  Staphylococcus aureus subsp. aureus Mu50

Mean predicted aligned error: 4.7 Å

Radius of gyration: 20.24 Å; Cα contacts (8 Å, |Δi|>4): 521; chains: 1; bounding box: 51×45×58 Å